Protein AF-A0AA35YBZ9-F1 (afdb_monomer_lite)

Radius of gyration: 29.25 Å; chains: 1; bounding box: 57×43×112 Å

Foldseek 3Di:
DDDDDDDDDPDPDPPDDPVVVVVVVVVVVVVVVVVLVVLVVLLVVLVVLLVVLLVCLQAPPQGWDQAWDWDFAPDADPVRHTDIDTFHGLAHPCCGHPNVPVSLVSLVVSLVSNLVSLVSNLVSCVPPPCNVVVLVVSLVSLVVSLVSNLSHHTPVPVVSNVVSVVSSVVSSVVSVVVVVVSVVVVVVVVD

pLDDT: mean 81.65, std 12.8, range [42.06, 97.75]

Organism: Lactuca saligna (NCBI:txid75948)

Structure (mmCIF, N/CA/C/O backbone):
data_AF-A0AA35YBZ9-F1
#
_entry.id   AF-A0AA35YBZ9-F1
#
loop_
_atom_site.group_PDB
_atom_site.id
_atom_site.type_symbol
_atom_site.label_atom_id
_atom_site.label_alt_id
_atom_site.label_comp_id
_atom_site.label_asym_id
_atom_site.label_entity_id
_atom_site.label_seq_id
_atom_site.pdbx_PDB_ins_code
_atom_site.Cartn_x
_atom_site.Cartn_y
_atom_site.Cartn_z
_atom_site.occupancy
_atom_site.B_iso_or_equiv
_atom_site.auth_seq_id
_atom_site.auth_comp_id
_atom_site.auth_asym_id
_atom_site.auth_atom_id
_atom_site.pdbx_PDB_model_num
ATOM 1 N N . MET A 1 1 ? -16.387 -30.223 83.191 1.00 42.06 1 MET A N 1
ATOM 2 C CA . MET A 1 1 ? -16.689 -29.990 81.764 1.00 42.06 1 MET A CA 1
ATOM 3 C C . MET A 1 1 ? -16.565 -28.492 81.518 1.00 42.06 1 MET A C 1
ATOM 5 O O . MET A 1 1 ? -17.498 -27.753 81.788 1.00 42.06 1 MET A O 1
ATOM 9 N N . SER A 1 2 ? -15.366 -28.030 81.168 1.00 42.56 2 SER A N 1
ATOM 10 C CA . SER A 1 2 ? -15.056 -26.622 80.902 1.00 42.56 2 SER A CA 1
ATOM 11 C C . SER A 1 2 ? -15.445 -26.286 79.462 1.00 42.56 2 SER A C 1
ATOM 13 O O . SER A 1 2 ? -14.827 -26.784 78.524 1.00 42.56 2 SER A O 1
ATOM 15 N N . GLN A 1 3 ? -16.496 -25.487 79.275 1.00 46.34 3 GLN A N 1
ATOM 16 C CA . GLN A 1 3 ? -16.868 -24.973 77.957 1.00 46.34 3 GLN A CA 1
ATOM 17 C C . GLN A 1 3 ? -16.011 -23.745 77.627 1.00 46.34 3 GLN A C 1
ATOM 19 O O . GLN A 1 3 ? -16.078 -22.728 78.312 1.00 46.34 3 GLN A O 1
ATOM 24 N N . ASN A 1 4 ? -15.191 -23.868 76.581 1.00 44.50 4 ASN A N 1
ATOM 25 C CA . ASN A 1 4 ? -14.461 -22.766 75.959 1.00 44.50 4 ASN A CA 1
ATOM 26 C C . ASN A 1 4 ? -15.450 -21.825 75.254 1.00 44.50 4 ASN A C 1
ATOM 28 O O . ASN A 1 4 ? -16.175 -22.253 74.358 1.00 44.50 4 ASN A O 1
ATOM 32 N N . LEU A 1 5 ? -15.453 -20.549 75.639 1.00 53.84 5 LEU A N 1
ATOM 33 C CA . LEU A 1 5 ? -16.195 -19.485 74.967 1.00 53.84 5 LEU A CA 1
ATOM 34 C C . LEU A 1 5 ? -15.280 -18.838 73.911 1.00 53.84 5 LEU A C 1
ATOM 36 O O . LEU A 1 5 ? -14.406 -18.044 74.250 1.00 53.84 5 LEU A O 1
ATOM 40 N N . SER A 1 6 ? -15.446 -19.194 72.638 1.00 57.62 6 SER A N 1
ATOM 41 C CA . SER A 1 6 ? -14.765 -18.538 71.513 1.00 57.62 6 SER A CA 1
ATOM 42 C C . SER A 1 6 ? -15.576 -17.325 71.041 1.00 57.62 6 SER A C 1
ATOM 44 O O . SER A 1 6 ? -16.702 -17.486 70.570 1.00 57.62 6 SER A O 1
ATOM 46 N N . LEU A 1 7 ? -15.013 -16.121 71.172 1.00 57.62 7 LEU A N 1
ATOM 47 C CA . LEU A 1 7 ? -15.580 -14.876 70.635 1.00 57.62 7 LEU A CA 1
ATOM 48 C C . LEU A 1 7 ? -15.517 -14.847 69.091 1.00 57.62 7 LEU A C 1
ATOM 50 O O . LEU A 1 7 ? -14.585 -15.419 68.523 1.00 57.62 7 LEU A O 1
ATOM 54 N N . PRO A 1 8 ? -16.458 -14.170 68.402 1.00 55.94 8 PRO A N 1
ATOM 55 C CA . PRO A 1 8 ? -16.443 -14.054 66.948 1.00 55.94 8 PRO A CA 1
ATOM 56 C C . PRO A 1 8 ? -15.358 -13.069 66.499 1.00 55.94 8 PRO A C 1
ATOM 58 O O . PRO A 1 8 ? -15.304 -11.934 66.969 1.00 55.94 8 PRO A O 1
ATOM 61 N N . GLU A 1 9 ? -14.516 -13.493 65.562 1.00 56.19 9 GLU A N 1
ATOM 62 C CA . GLU A 1 9 ? -13.501 -12.654 64.928 1.00 56.19 9 GLU A CA 1
ATOM 63 C C . GLU A 1 9 ? -14.184 -11.659 63.972 1.00 56.19 9 GLU A C 1
ATOM 65 O O . GLU A 1 9 ? -14.701 -12.024 62.912 1.00 56.19 9 GLU A O 1
ATOM 70 N N . THR A 1 10 ? -14.249 -10.384 64.362 1.00 53.66 10 THR A N 1
ATOM 71 C CA . THR A 1 10 ? -14.761 -9.307 63.512 1.00 53.66 10 THR A CA 1
ATOM 72 C C . THR A 1 10 ? -13.744 -8.999 62.418 1.00 53.66 10 THR A C 1
ATOM 74 O O . THR A 1 10 ? -12.700 -8.390 62.649 1.00 53.66 10 THR A O 1
ATOM 77 N N . LYS A 1 11 ? -14.056 -9.422 61.190 1.00 48.16 11 LYS A N 1
ATOM 78 C CA . LYS A 1 11 ? -13.288 -9.089 59.989 1.00 48.16 11 LYS A CA 1
ATOM 79 C C . LYS A 1 11 ? -13.324 -7.568 59.793 1.00 48.16 11 LYS A C 1
ATOM 81 O O . LYS A 1 11 ? -14.346 -7.011 59.403 1.00 48.16 11 LYS A O 1
ATOM 86 N N . HIS A 1 12 ? -12.222 -6.898 60.118 1.00 49.09 12 HIS A N 1
ATOM 87 C CA . HIS A 1 12 ? -12.070 -5.453 59.972 1.00 49.09 12 HIS A CA 1
ATOM 88 C C . HIS A 1 12 ? -12.002 -5.111 58.473 1.00 49.09 12 HIS A C 1
ATOM 90 O O . HIS A 1 12 ? -10.937 -5.148 57.856 1.00 49.09 12 HIS A O 1
ATOM 96 N N . GLU A 1 13 ? -13.148 -4.827 57.857 1.00 58.94 13 GLU A N 1
ATOM 97 C CA . GLU A 1 13 ? -13.194 -4.241 56.520 1.00 58.94 13 GLU A CA 1
ATOM 98 C C . GLU A 1 13 ? -12.677 -2.801 56.621 1.00 58.94 13 GLU A C 1
ATOM 100 O O . GLU A 1 13 ? -13.233 -1.956 57.322 1.00 58.94 13 GLU A O 1
ATOM 105 N N . ASN A 1 14 ? -11.525 -2.554 56.000 1.00 61.50 14 ASN A N 1
ATOM 106 C CA . ASN A 1 14 ? -10.864 -1.257 56.007 1.00 61.50 14 ASN A CA 1
ATOM 107 C C . ASN A 1 14 ? -11.757 -0.234 55.274 1.00 61.50 14 ASN A C 1
ATOM 109 O O . ASN A 1 14 ? -12.051 -0.454 54.096 1.00 61.50 14 ASN A O 1
ATOM 113 N N . PRO A 1 15 ? -12.204 0.862 55.915 1.00 57.75 15 PRO A N 1
ATOM 114 C CA . PRO A 1 15 ? -13.074 1.832 55.265 1.00 57.75 15 PRO A CA 1
ATOM 115 C C . PRO A 1 15 ? -12.334 2.493 54.097 1.00 57.75 15 PRO A C 1
ATOM 117 O O . PRO A 1 15 ? -11.323 3.176 54.278 1.00 57.75 15 PRO A O 1
ATOM 120 N N . HIS A 1 16 ? -12.838 2.280 52.879 1.00 60.41 16 HIS A N 1
ATOM 121 C CA . HIS A 1 16 ? -12.348 2.952 51.680 1.00 60.41 16 HIS A CA 1
ATOM 122 C C . HIS A 1 16 ? -12.432 4.475 51.880 1.00 60.41 16 HIS A C 1
ATOM 124 O O . HIS A 1 16 ? -13.503 5.045 52.078 1.00 60.41 16 HIS A O 1
ATOM 130 N N . SER A 1 17 ? -11.268 5.129 51.890 1.00 69.62 17 SER A N 1
ATOM 131 C CA . SER A 1 17 ? -11.140 6.570 52.110 1.00 69.62 17 SER A CA 1
ATOM 132 C C . SER A 1 17 ? -11.706 7.351 50.912 1.00 69.62 17 SER A C 1
ATOM 134 O O . SER A 1 17 ? -11.192 7.183 49.802 1.00 69.62 17 SER A O 1
ATOM 136 N N . PRO A 1 18 ? -12.672 8.273 51.110 1.00 71.12 18 PRO A N 1
ATOM 137 C CA . PRO A 1 18 ? -13.263 9.067 50.026 1.00 71.12 18 PRO A CA 1
ATOM 138 C C . PRO A 1 18 ? -12.249 9.976 49.309 1.00 71.12 18 PRO A C 1
ATOM 140 O O . PRO A 1 18 ? -12.492 10.419 48.188 1.00 71.12 18 PRO A O 1
ATOM 143 N N . HIS A 1 19 ? -11.085 10.233 49.920 1.00 65.50 19 HIS A N 1
ATOM 144 C CA . HIS A 1 19 ? -10.018 11.000 49.284 1.00 65.50 19 HIS A CA 1
ATOM 145 C C . HIS A 1 19 ? -9.206 10.176 48.258 1.00 65.50 19 HIS A C 1
ATOM 147 O O . HIS A 1 19 ? -8.574 10.738 47.368 1.00 65.50 19 HIS A O 1
ATOM 153 N N . LYS A 1 20 ? -9.184 8.843 48.364 1.00 77.88 20 LYS A N 1
ATOM 154 C CA . LYS A 1 20 ? -8.503 7.990 47.373 1.00 77.88 20 LYS A CA 1
ATOM 155 C C . LYS A 1 20 ? -9.361 7.808 46.120 1.00 77.88 20 LYS A C 1
ATOM 157 O O . LYS A 1 20 ? -8.856 7.985 45.018 1.00 77.88 20 LYS A O 1
ATOM 162 N N . ASP A 1 21 ? -10.670 7.642 46.300 1.00 87.25 21 ASP A N 1
ATOM 163 C CA . ASP A 1 21 ? -11.634 7.484 45.203 1.00 87.25 21 ASP A CA 1
ATOM 164 C C . ASP A 1 21 ? -11.634 8.648 44.195 1.00 87.25 21 ASP A C 1
ATOM 166 O O . ASP A 1 21 ? -11.782 8.425 42.991 1.00 87.25 21 ASP A O 1
ATOM 170 N N . TRP A 1 22 ? -11.477 9.903 44.643 1.00 84.12 22 TRP A N 1
ATOM 171 C CA . TRP A 1 22 ? -11.437 11.037 43.705 1.00 84.12 22 TRP A CA 1
ATOM 172 C C . TRP A 1 22 ? -10.125 11.098 42.923 1.00 84.12 22 T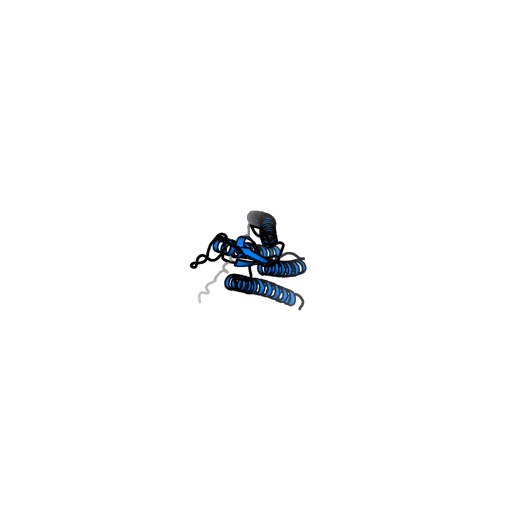RP A C 1
ATOM 174 O O . TRP A 1 22 ? -10.141 11.468 41.750 1.00 84.12 22 TRP A O 1
ATOM 184 N N . LEU A 1 23 ? -9.006 10.729 43.555 1.00 87.62 23 LEU A N 1
ATOM 185 C CA . LEU A 1 23 ? -7.702 10.676 42.902 1.00 87.62 23 LEU A CA 1
ATOM 186 C C . LEU A 1 23 ? -7.689 9.580 41.844 1.00 87.62 23 LEU A C 1
ATOM 188 O O . LEU A 1 23 ? -7.253 9.839 40.726 1.00 87.62 23 LEU A O 1
ATOM 192 N N . ASP A 1 24 ? -8.234 8.407 42.158 1.00 88.94 24 ASP A N 1
ATOM 193 C CA . ASP A 1 24 ? -8.330 7.294 41.214 1.00 88.94 24 ASP A CA 1
ATOM 194 C C . ASP A 1 24 ? -9.204 7.672 40.008 1.00 88.94 24 ASP A C 1
ATOM 196 O O . ASP A 1 24 ? -8.791 7.483 38.864 1.00 88.94 24 ASP A O 1
ATOM 200 N N . LYS A 1 25 ? -10.351 8.331 40.234 1.00 86.38 25 LYS A N 1
ATOM 201 C CA . LYS A 1 25 ? -11.198 8.867 39.151 1.00 86.38 25 LYS A CA 1
ATOM 202 C C . LYS A 1 25 ? -10.509 9.956 38.334 1.00 86.38 25 LYS A C 1
ATOM 204 O O . LYS A 1 25 ? -10.663 9.993 37.115 1.00 86.38 25 LYS A O 1
ATOM 209 N N . PHE A 1 26 ? -9.770 10.857 38.977 1.00 85.31 26 PHE A N 1
ATOM 210 C CA . PHE A 1 26 ? -9.039 11.919 38.288 1.00 85.31 26 PHE A CA 1
ATOM 211 C C . PHE A 1 26 ? -7.897 11.352 37.438 1.00 85.31 26 PHE A C 1
ATOM 213 O O . PHE A 1 26 ? -7.724 11.759 36.287 1.00 85.31 26 PHE A O 1
ATOM 220 N N . ILE A 1 27 ? -7.146 10.390 37.976 1.00 85.81 27 ILE A N 1
ATOM 221 C CA . ILE A 1 27 ? -6.086 9.675 37.265 1.00 85.81 27 ILE A CA 1
ATOM 222 C C . ILE A 1 27 ? -6.689 8.892 36.097 1.00 85.81 27 ILE A C 1
ATOM 224 O O . ILE A 1 27 ? -6.188 9.021 34.984 1.00 85.81 27 ILE A O 1
ATOM 228 N N . GLU A 1 28 ? -7.795 8.167 36.292 1.00 86.50 28 GLU A N 1
ATOM 229 C CA . GLU A 1 28 ? -8.491 7.466 35.208 1.00 86.50 28 GLU A CA 1
ATOM 230 C C . GLU A 1 28 ? -8.978 8.439 34.128 1.00 86.50 28 GLU A C 1
ATOM 232 O O . GLU A 1 28 ? -8.749 8.200 32.943 1.00 86.50 28 GLU A O 1
ATOM 237 N N . TYR A 1 29 ? -9.598 9.559 34.508 1.00 81.12 29 TYR A N 1
ATOM 238 C CA . TYR A 1 29 ? -10.051 10.580 33.564 1.00 81.12 29 TYR A CA 1
ATOM 239 C C . TYR A 1 29 ? -8.884 11.173 32.771 1.00 81.12 29 TYR A C 1
ATOM 241 O O . TYR A 1 29 ? -8.970 11.290 31.550 1.00 81.12 29 TYR A O 1
ATOM 249 N N . LYS A 1 30 ? -7.769 11.495 33.435 1.00 83.88 30 LYS A N 1
ATOM 250 C CA . LYS A 1 30 ? -6.571 12.039 32.785 1.00 83.88 30 LYS A CA 1
ATOM 251 C C . LYS A 1 30 ? -5.896 11.010 31.876 1.00 83.88 30 LYS A C 1
ATOM 253 O O . LYS A 1 30 ? -5.489 11.361 30.772 1.00 83.88 30 LYS A O 1
ATOM 258 N N . LEU A 1 31 ? -5.817 9.746 32.296 1.00 80.62 31 LEU A N 1
ATOM 259 C CA . LEU A 1 31 ? -5.302 8.635 31.488 1.00 80.62 31 LEU A CA 1
ATOM 260 C C . LEU A 1 31 ? -6.191 8.377 30.268 1.00 80.62 31 LEU A C 1
ATOM 262 O O . LEU A 1 31 ? -5.687 8.216 29.159 1.00 80.62 31 LEU A O 1
ATOM 266 N N . ARG A 1 32 ? -7.514 8.381 30.452 1.00 82.06 32 ARG A N 1
ATOM 267 C CA . ARG A 1 32 ? -8.496 8.195 29.380 1.00 82.06 32 ARG A CA 1
ATOM 268 C C . ARG A 1 32 ? -8.485 9.370 28.407 1.00 82.06 32 ARG A C 1
ATOM 270 O O . ARG A 1 32 ? -8.454 9.142 27.203 1.00 82.06 32 ARG A O 1
ATOM 277 N N . GLY A 1 33 ? -8.452 10.602 28.913 1.00 78.75 33 GLY A N 1
ATOM 278 C CA . GLY A 1 33 ? -8.338 11.823 28.115 1.00 78.75 33 GLY A CA 1
ATOM 279 C C . GLY A 1 33 ? -7.052 11.839 27.291 1.00 78.75 33 GLY A C 1
ATOM 280 O O . GLY A 1 33 ? -7.109 11.967 26.072 1.00 78.75 33 GLY A O 1
ATOM 281 N N . SER A 1 34 ? -5.910 11.564 27.926 1.00 78.81 34 SER A N 1
ATOM 282 C CA . SER A 1 34 ? -4.620 11.435 27.239 1.00 78.81 34 SER A CA 1
ATOM 283 C C . SER A 1 34 ? -4.629 10.310 26.198 1.00 78.81 34 SER A C 1
ATOM 285 O O . SER A 1 34 ? -4.144 10.493 25.085 1.00 78.81 34 SER A O 1
ATOM 287 N N . SER A 1 35 ? -5.242 9.162 26.505 1.00 82.81 35 SER A N 1
ATOM 288 C CA . SER A 1 35 ? -5.384 8.055 25.554 1.00 82.81 35 SER A CA 1
ATOM 289 C C . SER A 1 35 ? -6.213 8.450 24.327 1.00 82.81 35 SER A C 1
ATOM 291 O O . SER A 1 35 ? -5.849 8.093 23.209 1.00 82.81 35 SER A O 1
ATOM 293 N N . ILE A 1 36 ? -7.289 9.223 24.501 1.00 85.00 36 ILE A N 1
ATOM 294 C CA . ILE A 1 36 ? -8.125 9.715 23.396 1.00 85.00 36 ILE A CA 1
ATOM 295 C C . ILE A 1 36 ? -7.357 10.724 22.533 1.00 85.00 36 ILE A C 1
ATOM 297 O O . ILE A 1 36 ? -7.372 10.609 21.308 1.00 85.00 36 ILE A O 1
ATOM 301 N N . GLU A 1 37 ? -6.645 11.672 23.143 1.00 88.50 37 GLU A N 1
ATOM 302 C CA . GLU A 1 37 ? -5.809 12.641 22.419 1.00 88.50 37 GLU A CA 1
ATOM 303 C C . GLU A 1 37 ? -4.707 11.947 21.604 1.00 88.50 37 GLU A C 1
ATOM 305 O O . GLU A 1 37 ? -4.508 12.259 20.424 1.00 88.50 37 GLU A O 1
ATOM 310 N N . ILE A 1 38 ? -4.045 10.944 22.193 1.00 89.38 38 ILE A N 1
ATOM 311 C CA . ILE A 1 38 ? -3.044 10.114 21.511 1.00 89.38 38 ILE A CA 1
ATOM 312 C C . ILE A 1 38 ? -3.686 9.342 20.354 1.00 89.38 38 ILE A C 1
ATOM 314 O O . ILE A 1 38 ? -3.142 9.346 19.251 1.00 89.38 38 ILE A O 1
ATOM 318 N N . ARG A 1 39 ? -4.851 8.712 20.560 1.00 88.94 39 ARG A N 1
ATOM 319 C CA . ARG A 1 39 ? -5.575 7.980 19.504 1.00 88.94 39 ARG A CA 1
ATOM 320 C C . ARG A 1 39 ? -5.953 8.888 18.338 1.00 88.94 39 ARG A C 1
ATOM 322 O O . ARG A 1 39 ? -5.747 8.495 17.195 1.00 88.94 39 ARG A O 1
ATOM 329 N N . ASN A 1 40 ? -6.466 10.084 18.614 1.00 90.56 40 ASN A N 1
ATOM 330 C CA . ASN A 1 40 ? -6.853 11.049 17.584 1.00 90.56 40 ASN A CA 1
ATOM 331 C C . ASN A 1 40 ? -5.633 11.549 16.800 1.00 90.56 40 ASN A C 1
ATOM 333 O O . ASN A 1 40 ? -5.663 11.588 15.571 1.00 90.56 40 ASN A O 1
ATOM 337 N N . THR A 1 41 ? -4.539 11.864 17.496 1.00 94.06 41 THR A N 1
ATOM 338 C CA . THR A 1 41 ? -3.281 12.285 16.863 1.00 94.06 41 THR A CA 1
ATOM 339 C C . THR A 1 41 ? -2.706 11.170 15.993 1.00 94.06 41 THR A C 1
ATOM 341 O O . THR A 1 41 ? -2.372 11.395 14.830 1.00 94.06 41 THR A O 1
ATOM 344 N N . LEU A 1 42 ? -2.649 9.944 16.521 1.00 93.81 42 LEU A N 1
ATOM 345 C CA . LEU A 1 42 ? -2.207 8.774 15.767 1.00 93.81 42 LEU A CA 1
ATOM 346 C C . LEU A 1 42 ? -3.095 8.528 14.552 1.00 93.81 42 LEU A C 1
ATOM 348 O O . LEU A 1 42 ? -2.549 8.260 13.489 1.00 93.81 42 LEU A O 1
ATOM 352 N N . LEU A 1 43 ? -4.421 8.660 14.680 1.00 93.94 43 LEU A N 1
ATOM 353 C CA . LEU A 1 43 ? -5.364 8.486 13.574 1.00 93.94 43 LEU A CA 1
ATOM 354 C C . LEU A 1 43 ? -5.031 9.435 12.417 1.00 93.94 43 LEU A C 1
ATOM 356 O O . LEU A 1 43 ? -4.956 9.001 11.270 1.00 93.94 43 LEU A O 1
ATOM 360 N N . VAL A 1 44 ? -4.768 10.709 12.720 1.00 96.12 44 VAL A N 1
ATOM 361 C CA . VAL A 1 44 ? -4.352 11.694 11.714 1.00 96.12 44 VAL A CA 1
ATOM 362 C C . VAL A 1 44 ? -3.041 11.273 11.051 1.00 96.12 44 VAL A C 1
ATOM 364 O O . VAL A 1 44 ? -2.966 11.226 9.825 1.00 96.12 44 VAL A O 1
ATOM 367 N N . VAL A 1 45 ? -2.032 10.893 11.838 1.00 97.19 45 VAL A N 1
ATOM 368 C CA . VAL A 1 45 ? -0.733 10.447 11.309 1.00 97.19 45 VAL A CA 1
ATOM 369 C C . VAL A 1 45 ? -0.888 9.231 10.390 1.00 97.19 45 VAL A C 1
ATOM 371 O O . VAL A 1 45 ? -0.334 9.219 9.292 1.00 97.19 45 VAL A O 1
ATOM 374 N N . VAL A 1 46 ? -1.670 8.221 10.777 1.00 96.50 46 VAL A N 1
ATOM 375 C CA . VAL A 1 46 ? -1.839 7.015 9.950 1.00 96.50 46 VAL A CA 1
ATOM 376 C C . VAL A 1 46 ? -2.672 7.276 8.696 1.00 96.50 46 VAL A C 1
ATOM 378 O O . VAL A 1 46 ? -2.405 6.667 7.660 1.00 96.50 46 VAL A O 1
ATOM 381 N N . ILE A 1 47 ? -3.626 8.212 8.729 1.00 95.88 47 ILE A N 1
ATOM 382 C CA . ILE A 1 47 ? -4.347 8.663 7.528 1.00 95.88 47 ILE A CA 1
ATOM 383 C C . ILE A 1 47 ? -3.383 9.364 6.566 1.00 95.88 47 ILE A C 1
ATOM 385 O O . ILE A 1 47 ? -3.423 9.093 5.365 1.00 95.88 47 ILE A O 1
ATOM 389 N N . LEU A 1 48 ? -2.478 10.206 7.073 1.00 97.75 48 LEU A N 1
ATOM 390 C CA . LEU A 1 48 ? -1.457 10.860 6.252 1.00 97.75 48 LEU A CA 1
ATOM 391 C C . LEU A 1 48 ? -0.510 9.841 5.607 1.00 97.75 48 LEU A C 1
ATOM 393 O O . LEU A 1 48 ? -0.262 9.929 4.409 1.00 97.75 48 LEU A O 1
ATOM 397 N N . ILE A 1 49 ? -0.050 8.833 6.356 1.00 97.75 49 ILE A N 1
ATOM 398 C CA . ILE A 1 49 ? 0.785 7.747 5.810 1.00 97.75 49 ILE A CA 1
ATOM 399 C C . ILE A 1 49 ? 0.023 6.961 4.735 1.00 97.75 49 ILE A C 1
ATOM 401 O O . ILE A 1 49 ? 0.561 6.717 3.654 1.00 97.75 49 ILE A O 1
ATOM 405 N N . THR A 1 50 ? -1.241 6.611 4.995 1.00 97.19 50 THR A N 1
ATOM 406 C CA . THR A 1 50 ? -2.108 5.912 4.025 1.00 97.19 50 THR A CA 1
ATOM 407 C C . THR A 1 50 ? -2.271 6.733 2.747 1.00 97.19 50 THR A C 1
ATOM 409 O O . THR A 1 50 ? -2.181 6.207 1.644 1.00 97.19 50 THR A O 1
ATOM 412 N N . THR A 1 51 ? -2.469 8.043 2.888 1.00 96.75 51 THR A N 1
ATOM 413 C CA . THR A 1 51 ? -2.650 8.957 1.755 1.00 96.75 51 THR A CA 1
ATOM 414 C C . THR A 1 51 ? -1.363 9.094 0.949 1.00 96.75 51 THR A C 1
ATOM 416 O O . THR A 1 51 ? -1.390 8.949 -0.270 1.00 96.75 51 THR A O 1
ATOM 419 N N . ALA A 1 52 ? -0.229 9.312 1.619 1.00 96.69 52 ALA A N 1
ATOM 420 C CA . ALA A 1 52 ? 1.071 9.450 0.973 1.00 96.69 52 ALA A CA 1
ATOM 421 C C . ALA A 1 52 ? 1.451 8.185 0.187 1.00 96.69 52 ALA A C 1
ATOM 423 O O . ALA A 1 52 ? 1.842 8.276 -0.972 1.00 96.69 52 ALA A O 1
ATOM 424 N N . THR A 1 53 ? 1.269 7.005 0.786 1.00 95.75 53 THR A N 1
ATOM 425 C CA . THR A 1 53 ? 1.572 5.714 0.140 1.00 95.75 53 THR A CA 1
ATOM 426 C C . THR A 1 53 ? 0.609 5.367 -1.000 1.00 95.75 53 THR A C 1
ATOM 428 O O . THR A 1 53 ? 1.010 4.745 -1.984 1.00 95.75 53 THR A O 1
ATOM 431 N N . TYR A 1 54 ? -0.652 5.804 -0.924 1.00 94.88 54 TYR A N 1
ATOM 432 C CA . TYR A 1 54 ? -1.596 5.665 -2.034 1.00 94.88 54 TYR A CA 1
ATOM 433 C C . TYR A 1 54 ? -1.233 6.578 -3.212 1.00 94.88 54 TYR A C 1
ATOM 435 O O . TYR A 1 54 ? -1.250 6.147 -4.365 1.00 94.88 54 TYR A O 1
ATOM 443 N N . GLN A 1 55 ? -0.845 7.827 -2.935 1.00 95.12 55 GLN A N 1
ATOM 444 C CA . GLN A 1 55 ? -0.430 8.777 -3.970 1.00 95.12 55 GLN A CA 1
ATOM 445 C C . GLN A 1 55 ? 0.805 8.299 -4.737 1.00 95.12 55 GLN A C 1
ATOM 447 O O . GLN A 1 55 ? 0.840 8.385 -5.963 1.00 95.12 55 GLN A O 1
ATOM 452 N N . THR A 1 56 ? 1.793 7.743 -4.041 1.00 92.88 56 THR A N 1
ATOM 453 C CA . THR A 1 56 ? 2.993 7.183 -4.674 1.00 92.88 56 THR A CA 1
ATOM 454 C C . THR A 1 56 ? 2.703 5.905 -5.464 1.00 92.88 56 THR A C 1
ATOM 456 O O . THR A 1 56 ? 3.424 5.614 -6.412 1.00 92.88 56 THR A O 1
ATOM 459 N N . SER A 1 57 ? 1.651 5.146 -5.132 1.00 90.75 57 SER A N 1
ATOM 460 C CA . SER A 1 57 ? 1.223 4.005 -5.955 1.00 90.75 57 SER A CA 1
ATOM 461 C C . SER A 1 57 ? 0.574 4.439 -7.273 1.00 90.75 57 SER A C 1
ATOM 463 O O . SER A 1 57 ? 0.655 3.688 -8.243 1.00 90.75 57 SER A O 1
ATOM 465 N N . LEU A 1 58 ? -0.089 5.600 -7.313 1.00 91.62 58 LEU A N 1
ATOM 466 C CA . LEU A 1 58 ? -0.673 6.161 -8.539 1.00 91.62 58 LEU A CA 1
ATOM 467 C C . LEU A 1 58 ? 0.385 6.817 -9.426 1.00 91.62 58 LEU A C 1
ATOM 469 O O . LEU A 1 58 ? 0.329 6.713 -10.647 1.00 91.62 58 LEU A O 1
ATOM 473 N N . SER A 1 59 ? 1.349 7.472 -8.789 1.00 92.56 59 SER A N 1
ATOM 474 C CA . SER A 1 59 ? 2.434 8.191 -9.444 1.00 92.56 59 SER A CA 1
ATOM 475 C C . SER A 1 59 ? 3.761 7.712 -8.860 1.00 92.56 59 SER A C 1
ATOM 477 O O . SER A 1 59 ? 4.318 8.381 -7.982 1.00 92.56 59 SER A O 1
ATOM 479 N N . PRO A 1 60 ? 4.267 6.540 -9.292 1.00 90.75 60 PRO A N 1
ATOM 480 C CA . PRO A 1 60 ? 5.519 6.019 -8.774 1.00 90.75 60 PRO A CA 1
ATOM 481 C C . PRO A 1 60 ? 6.681 6.959 -9.112 1.00 90.75 60 PRO A C 1
ATOM 483 O O . PRO A 1 60 ? 6.627 7.699 -10.102 1.00 90.75 60 PRO A O 1
ATOM 486 N N . PRO A 1 61 ? 7.764 6.929 -8.317 1.00 87.00 61 PRO A N 1
ATOM 487 C CA . PRO A 1 61 ? 8.976 7.669 -8.623 1.00 87.00 61 PRO A CA 1
ATOM 488 C C . PRO A 1 61 ? 9.455 7.345 -10.040 1.00 87.00 61 PRO A C 1
ATOM 490 O O . PRO A 1 61 ? 9.458 6.188 -10.455 1.00 87.00 61 PRO A O 1
ATOM 493 N N . GLY A 1 62 ? 9.834 8.374 -10.795 1.00 87.25 62 GLY A N 1
ATOM 494 C CA . GLY A 1 62 ? 10.200 8.244 -12.208 1.00 87.25 62 GLY A CA 1
ATOM 495 C C . GLY A 1 62 ? 9.020 8.252 -13.186 1.00 87.25 62 GLY A C 1
ATOM 496 O O . GLY A 1 62 ? 9.258 8.366 -14.382 1.00 87.25 62 GLY A O 1
ATOM 497 N N . GLY A 1 63 ? 7.775 8.203 -12.704 1.00 90.50 63 GLY A N 1
ATOM 498 C CA . GLY A 1 63 ? 6.575 8.304 -13.531 1.00 90.50 63 GLY A CA 1
ATOM 499 C C . GLY A 1 63 ? 6.181 7.004 -14.232 1.00 90.50 63 GLY A C 1
ATOM 500 O O . GLY A 1 63 ? 6.785 5.944 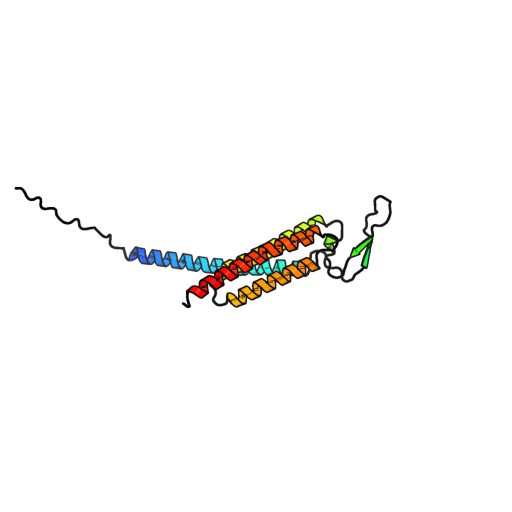-14.037 1.00 90.50 63 GLY A O 1
ATOM 501 N N . LEU A 1 64 ? 5.127 7.108 -15.039 1.00 92.25 64 LEU A N 1
ATOM 502 C CA . LEU A 1 64 ? 4.559 6.019 -15.828 1.00 92.25 64 LEU A CA 1
ATOM 503 C C . LEU A 1 64 ? 4.796 6.264 -17.315 1.00 92.25 64 LEU A C 1
ATOM 505 O O . LEU A 1 64 ? 4.794 7.414 -17.758 1.00 92.25 64 LEU A O 1
ATOM 509 N N . TRP A 1 65 ? 4.951 5.188 -18.080 1.00 91.62 65 TRP A N 1
ATOM 510 C CA . TRP A 1 65 ? 4.940 5.257 -19.536 1.00 91.62 65 TRP A CA 1
ATOM 511 C C . TRP A 1 65 ? 3.584 5.769 -20.030 1.00 91.62 65 TRP A C 1
ATOM 513 O O . TRP A 1 65 ? 2.533 5.283 -19.602 1.00 91.62 65 TRP A O 1
ATOM 523 N N . GLY A 1 66 ? 3.616 6.773 -20.907 1.00 91.31 66 GLY A N 1
ATOM 524 C CA . GLY A 1 66 ? 2.417 7.361 -21.514 1.00 91.31 66 GLY A CA 1
ATOM 525 C C . GLY A 1 66 ? 1.921 6.599 -22.745 1.00 91.31 66 GLY A C 1
ATOM 526 O O . GLY A 1 66 ? 0.793 6.812 -23.184 1.00 91.31 66 GLY A O 1
ATOM 527 N N . ASP A 1 67 ? 2.749 5.714 -23.288 1.00 92.06 67 ASP A N 1
ATOM 528 C CA . ASP A 1 67 ? 2.520 4.944 -24.500 1.00 92.06 67 ASP A CA 1
ATOM 529 C C . ASP A 1 67 ? 2.964 3.483 -24.332 1.00 92.06 67 ASP A C 1
ATOM 531 O O . ASP A 1 67 ? 3.554 3.092 -23.325 1.00 92.06 67 ASP A O 1
ATOM 535 N N . THR A 1 68 ? 2.607 2.660 -25.315 1.00 90.94 68 THR A N 1
ATOM 536 C CA . THR A 1 68 ? 3.032 1.262 -25.413 1.00 90.94 68 THR A CA 1
ATOM 537 C C . THR A 1 68 ? 4.014 1.158 -26.567 1.00 90.94 68 THR A C 1
ATOM 539 O O . THR A 1 68 ? 3.667 1.516 -27.696 1.00 90.94 68 THR A O 1
ATOM 542 N N . GLY A 1 69 ? 5.212 0.641 -26.312 1.00 88.62 69 GLY A N 1
ATOM 543 C CA . GLY A 1 69 ? 6.249 0.597 -27.329 1.00 88.62 69 GLY A CA 1
ATOM 544 C C . GLY A 1 69 ? 7.547 -0.050 -26.875 1.00 88.62 69 GLY A C 1
ATOM 545 O O . GLY A 1 69 ? 7.619 -0.773 -25.883 1.00 88.62 69 GLY A O 1
ATOM 546 N N . ASN A 1 70 ? 8.595 0.224 -27.646 1.00 86.44 70 ASN A N 1
ATOM 547 C CA . ASN A 1 70 ? 9.923 -0.335 -27.454 1.00 86.44 70 ASN A CA 1
ATOM 548 C C . ASN A 1 70 ? 10.900 0.777 -27.072 1.00 86.44 70 ASN A C 1
ATOM 550 O O . ASN A 1 70 ? 11.010 1.780 -27.773 1.00 86.44 70 ASN A O 1
ATOM 554 N N . SER A 1 71 ? 11.655 0.575 -25.996 1.00 78.19 71 SER A N 1
ATOM 555 C CA . SER A 1 71 ? 12.751 1.455 -25.598 1.00 78.19 71 SER A CA 1
ATOM 556 C C . SER A 1 71 ? 14.086 0.767 -25.827 1.00 78.19 71 SER A C 1
ATOM 558 O O . SER A 1 71 ? 14.326 -0.336 -25.332 1.00 78.19 71 SER A O 1
ATOM 560 N N . THR A 1 72 ? 14.985 1.441 -26.535 1.00 79.06 72 THR A N 1
ATOM 561 C CA . THR A 1 72 ? 16.384 1.029 -26.646 1.00 79.06 72 THR A CA 1
ATOM 562 C C . THR A 1 72 ? 17.086 1.351 -25.333 1.00 79.06 72 THR A C 1
ATOM 564 O O . THR A 1 72 ? 17.120 2.508 -24.906 1.00 79.06 72 THR A O 1
ATOM 567 N N . LEU A 1 73 ? 17.633 0.344 -24.655 1.00 74.69 73 LEU A N 1
ATOM 568 C CA . LEU A 1 73 ? 18.417 0.588 -23.453 1.00 74.69 73 LEU A CA 1
ATOM 569 C C . LEU A 1 73 ? 19.779 1.198 -23.828 1.00 74.69 73 LEU A C 1
ATOM 571 O O . LEU A 1 73 ? 20.344 0.844 -24.860 1.00 74.69 73 LEU A O 1
ATOM 575 N N . PRO A 1 74 ? 20.368 2.049 -22.966 1.00 69.25 74 PRO A N 1
ATOM 576 C CA . PRO A 1 74 ? 21.719 2.583 -23.177 1.00 69.25 74 PRO A CA 1
ATOM 577 C C . PRO A 1 74 ? 22.834 1.521 -23.146 1.00 69.25 74 PRO A C 1
ATOM 579 O O . PRO A 1 74 ? 24.000 1.855 -23.320 1.00 69.25 74 PRO A O 1
ATOM 582 N N . GLN A 1 75 ? 22.495 0.267 -22.838 1.00 72.75 75 GLN A N 1
ATOM 583 C CA . GLN A 1 75 ? 23.422 -0.854 -22.723 1.00 72.75 75 GLN A CA 1
ATOM 584 C C . GLN A 1 75 ? 23.295 -1.748 -23.957 1.00 72.75 75 GLN A C 1
ATOM 586 O O . GLN A 1 75 ? 22.185 -2.020 -24.419 1.00 72.75 75 GLN A O 1
ATOM 591 N N . LEU A 1 76 ? 24.438 -2.208 -24.459 1.00 78.50 76 LEU A N 1
ATOM 592 C CA . LEU A 1 76 ? 24.514 -3.227 -25.499 1.00 78.50 76 LEU A CA 1
ATOM 593 C C . LEU A 1 76 ? 24.473 -4.608 -24.842 1.00 78.50 76 LEU A C 1
ATOM 595 O O . LEU A 1 76 ? 24.949 -4.774 -23.718 1.00 78.50 76 LEU A O 1
ATOM 599 N N . ALA A 1 77 ? 23.883 -5.576 -25.533 1.00 79.06 77 ALA A N 1
ATOM 600 C CA . ALA A 1 77 ? 23.986 -6.976 -25.163 1.00 79.06 77 ALA A CA 1
ATOM 601 C C . ALA A 1 77 ? 25.436 -7.460 -25.326 1.00 79.06 77 ALA A C 1
ATOM 603 O O . ALA A 1 77 ? 26.266 -6.785 -25.941 1.00 79.06 77 ALA A O 1
ATOM 604 N N . ASP A 1 78 ? 25.738 -8.641 -24.790 1.00 82.50 78 ASP A N 1
ATOM 605 C CA . ASP A 1 78 ? 27.082 -9.234 -24.830 1.00 82.50 78 ASP A CA 1
ATOM 606 C C . ASP A 1 78 ? 27.621 -9.413 -26.266 1.00 82.50 78 ASP A C 1
ATOM 608 O O . ASP A 1 78 ? 28.830 -9.470 -26.479 1.00 82.50 78 ASP A O 1
ATOM 612 N N . ASP A 1 79 ? 26.730 -9.458 -27.258 1.00 87.44 79 ASP A N 1
ATOM 613 C CA . ASP A 1 79 ? 27.037 -9.551 -28.688 1.00 87.44 79 ASP A CA 1
ATOM 614 C C . ASP A 1 79 ? 27.196 -8.186 -29.393 1.00 87.44 79 ASP A C 1
ATOM 616 O O . ASP A 1 79 ? 27.428 -8.133 -30.602 1.00 87.44 79 ASP A O 1
ATOM 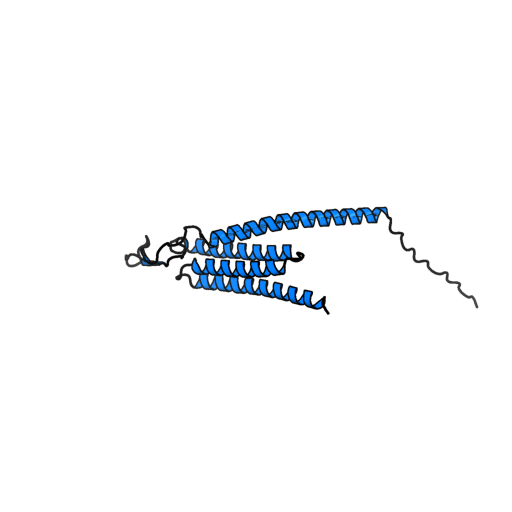620 N N . GLY A 1 80 ? 27.085 -7.074 -28.660 1.00 82.56 80 GLY A N 1
ATOM 621 C CA . GLY A 1 80 ? 27.158 -5.721 -29.209 1.00 82.56 80 GLY A CA 1
ATOM 622 C C . GLY A 1 80 ? 25.876 -5.250 -29.905 1.00 82.56 80 GLY A C 1
ATOM 623 O O . GLY A 1 80 ? 25.905 -4.224 -30.585 1.00 82.56 80 GLY A O 1
ATOM 624 N N . SER A 1 81 ? 24.751 -5.955 -29.757 1.00 85.75 81 SER A N 1
ATOM 625 C CA . SER A 1 81 ? 23.451 -5.506 -30.266 1.00 85.75 81 SER A CA 1
ATOM 626 C C . SER A 1 81 ? 22.726 -4.586 -29.264 1.00 85.75 81 SER A C 1
ATOM 628 O O . SER A 1 81 ? 22.918 -4.698 -28.049 1.00 85.75 81 SER A O 1
ATOM 630 N N . PRO A 1 82 ? 21.906 -3.624 -29.729 1.00 81.94 82 PRO A N 1
ATOM 631 C CA . PRO A 1 82 ? 21.116 -2.781 -28.836 1.00 81.94 82 PRO A CA 1
ATOM 632 C C . PRO A 1 82 ? 20.026 -3.600 -28.133 1.00 81.94 82 PRO A C 1
ATOM 634 O O . PRO A 1 82 ? 19.217 -4.258 -28.786 1.00 81.94 82 PRO A O 1
ATOM 637 N N . ILE A 1 83 ? 19.954 -3.515 -26.801 1.00 81.00 83 ILE A N 1
ATOM 638 C CA . ILE A 1 83 ? 18.895 -4.191 -26.042 1.00 81.00 83 ILE A CA 1
ATOM 639 C C . ILE A 1 83 ? 17.591 -3.409 -26.207 1.00 81.00 83 ILE A C 1
ATOM 641 O O . ILE A 1 83 ? 17.483 -2.260 -25.774 1.00 81.00 83 ILE A O 1
ATOM 645 N N . ILE A 1 84 ? 16.586 -4.051 -26.797 1.00 82.50 84 ILE A N 1
ATOM 646 C CA . ILE A 1 84 ? 15.234 -3.508 -26.922 1.00 82.50 84 ILE A CA 1
ATOM 647 C C . ILE A 1 84 ? 14.375 -4.042 -25.782 1.00 82.50 84 ILE A C 1
ATOM 649 O O . ILE A 1 84 ? 14.267 -5.254 -25.598 1.00 82.50 84 ILE A O 1
ATOM 653 N N . LYS A 1 85 ? 13.743 -3.141 -25.029 1.00 81.62 85 LYS A N 1
ATOM 654 C CA . LYS A 1 85 ? 12.807 -3.496 -23.964 1.00 81.62 85 LYS A CA 1
ATOM 655 C C . LYS A 1 85 ? 11.412 -2.982 -24.287 1.00 81.62 85 LYS A C 1
ATOM 657 O O . LYS A 1 85 ? 11.235 -1.792 -24.536 1.00 81.62 85 LYS A O 1
ATOM 662 N N . HIS A 1 86 ? 10.444 -3.888 -24.279 1.00 85.75 86 HIS A N 1
ATOM 663 C CA . HIS A 1 86 ? 9.041 -3.542 -24.458 1.00 85.75 86 HIS A CA 1
ATOM 664 C C . HIS A 1 86 ? 8.495 -2.935 -23.160 1.00 85.75 86 HIS A C 1
ATOM 666 O O . HIS A 1 86 ? 8.821 -3.408 -22.072 1.00 85.75 86 HIS A O 1
ATOM 672 N N . HIS A 1 87 ? 7.675 -1.897 -23.270 1.00 87.69 87 HIS A N 1
ATOM 673 C CA . HIS A 1 87 ? 6.953 -1.290 -22.157 1.00 87.69 87 HIS A CA 1
ATOM 674 C C . HIS A 1 87 ? 5.496 -1.061 -22.555 1.00 87.69 87 HIS A C 1
ATOM 676 O O . HIS A 1 87 ? 5.174 -0.880 -23.734 1.00 87.69 87 HIS A O 1
ATOM 682 N N . TYR A 1 88 ? 4.610 -1.075 -21.568 1.00 89.06 88 TYR A N 1
ATOM 683 C CA . TYR A 1 88 ? 3.190 -0.804 -21.761 1.00 89.06 88 TYR A CA 1
ATOM 684 C C . TYR A 1 88 ? 2.783 0.496 -21.073 1.00 89.06 88 TYR A C 1
ATOM 686 O O . TYR A 1 88 ? 3.314 0.851 -20.017 1.00 89.06 88 TYR A O 1
ATOM 694 N N . ALA A 1 89 ? 1.795 1.182 -21.649 1.00 90.31 89 ALA A N 1
ATOM 695 C CA . ALA A 1 89 ? 1.229 2.378 -21.043 1.00 90.31 89 ALA A CA 1
ATOM 696 C C . ALA A 1 89 ? 0.740 2.077 -19.614 1.00 90.31 89 ALA A C 1
ATOM 698 O O . ALA A 1 89 ? 0.015 1.107 -19.380 1.00 90.31 89 ALA A O 1
ATOM 699 N N . GLY A 1 90 ? 1.140 2.919 -18.661 1.00 88.88 90 GLY A N 1
ATOM 700 C CA . GLY A 1 90 ? 0.833 2.749 -17.240 1.00 88.88 90 GLY A CA 1
ATOM 701 C C . GLY A 1 90 ? 1.863 1.950 -16.434 1.00 88.88 90 GLY A C 1
ATOM 702 O O . GLY A 1 90 ? 1.742 1.911 -15.212 1.00 88.88 90 GLY A O 1
ATOM 703 N N . GLU A 1 91 ? 2.892 1.370 -17.058 1.00 90.38 91 GLU A N 1
ATOM 704 C CA . GLU A 1 91 ? 4.010 0.755 -16.332 1.00 90.38 91 GLU A CA 1
ATOM 705 C C . GLU A 1 91 ? 5.005 1.804 -15.825 1.00 90.38 91 GLU A C 1
ATOM 707 O O . GLU A 1 91 ? 5.237 2.837 -16.454 1.00 90.38 91 GLU A O 1
ATOM 712 N N . ALA A 1 92 ? 5.637 1.537 -14.685 1.00 90.44 92 ALA A N 1
ATOM 713 C CA . ALA A 1 92 ? 6.593 2.446 -14.074 1.00 90.44 92 ALA A CA 1
ATOM 714 C C . ALA A 1 92 ? 7.915 2.497 -14.853 1.00 90.44 92 ALA A C 1
ATOM 716 O O . ALA A 1 92 ? 8.625 1.493 -15.004 1.00 90.44 92 ALA A O 1
ATOM 717 N N . ILE A 1 93 ? 8.315 3.707 -15.245 1.00 88.00 93 ILE A N 1
ATOM 718 C CA . ILE A 1 93 ? 9.563 3.959 -15.980 1.00 88.00 93 ILE A CA 1
ATOM 719 C C . ILE A 1 93 ? 10.772 3.537 -15.134 1.00 88.00 93 ILE A C 1
ATOM 721 O O . ILE A 1 93 ? 11.698 2.891 -15.629 1.00 88.00 93 ILE A O 1
ATOM 725 N N . MET A 1 94 ? 10.740 3.809 -13.825 1.00 84.69 94 MET A N 1
ATOM 726 C CA . MET A 1 94 ? 11.815 3.437 -12.895 1.00 84.69 94 MET A CA 1
ATOM 727 C C . MET A 1 94 ? 12.054 1.922 -12.835 1.00 84.69 94 MET A C 1
ATOM 729 O O . MET A 1 94 ? 13.200 1.486 -12.705 1.00 84.69 94 MET A O 1
ATOM 733 N N . GLY A 1 95 ? 10.998 1.120 -12.996 1.00 80.31 95 GLY A N 1
ATOM 734 C CA . GLY A 1 95 ? 11.102 -0.334 -13.079 1.00 80.31 95 GLY A CA 1
ATOM 735 C C . GLY A 1 95 ? 11.692 -0.822 -14.404 1.00 80.31 95 GLY A C 1
ATOM 736 O O . GLY A 1 95 ? 12.100 -1.972 -14.505 1.00 80.31 95 GLY A O 1
ATOM 737 N N . THR A 1 96 ? 11.788 0.012 -15.437 1.00 74.88 96 THR A N 1
ATOM 738 C CA . THR A 1 96 ? 12.196 -0.429 -16.780 1.00 74.88 96 THR A CA 1
ATOM 739 C C . THR A 1 96 ? 13.726 -0.523 -16.926 1.00 74.88 96 THR A C 1
ATOM 741 O O . THR A 1 96 ? 14.219 -1.445 -17.578 1.00 74.88 96 THR A O 1
ATOM 744 N N . HIS A 1 97 ? 14.491 0.349 -16.258 1.00 69.00 97 HIS A N 1
ATOM 745 C CA . HIS A 1 97 ? 15.945 0.527 -16.452 1.00 69.00 97 HIS A CA 1
ATOM 746 C C . HIS A 1 97 ? 16.817 -0.016 -15.298 1.00 69.00 97 HIS A C 1
ATOM 748 O O . HIS A 1 97 ? 16.329 -0.731 -14.436 1.00 69.00 97 HIS A O 1
ATOM 754 N N . ARG A 1 98 ? 18.112 0.363 -15.254 1.00 66.88 98 ARG A N 1
ATOM 755 C CA . ARG A 1 98 ? 19.161 0.018 -14.253 1.00 66.88 98 ARG A CA 1
ATOM 756 C C . ARG A 1 98 ? 18.724 0.080 -12.774 1.00 66.88 98 ARG A C 1
ATOM 758 O O . ARG A 1 98 ? 19.373 -0.514 -11.920 1.00 66.88 98 ARG A O 1
ATOM 765 N N . HIS A 1 99 ? 17.624 0.761 -12.463 1.00 71.12 99 HIS A N 1
ATOM 766 C CA . HIS A 1 99 ? 17.072 0.951 -11.119 1.00 71.12 99 HIS A CA 1
ATOM 767 C C . HIS A 1 99 ? 16.020 -0.107 -10.715 1.00 71.12 99 HIS A C 1
ATOM 769 O O . HIS A 1 99 ? 15.164 0.159 -9.876 1.00 71.12 99 HIS A O 1
ATOM 775 N N . GLN A 1 100 ? 16.112 -1.329 -11.247 1.00 76.19 100 GLN A N 1
ATOM 776 C CA . GLN A 1 100 ? 15.164 -2.421 -10.963 1.00 76.19 100 GLN A CA 1
ATOM 777 C C . GLN A 1 100 ? 15.124 -2.802 -9.474 1.00 76.19 100 GLN A C 1
ATOM 779 O O . GLN A 1 100 ? 14.057 -2.866 -8.868 1.00 76.19 100 GLN A O 1
ATOM 784 N N . ALA A 1 101 ? 16.295 -3.015 -8.865 1.00 83.06 101 ALA A N 1
ATOM 785 C CA . ALA A 1 101 ? 16.410 -3.358 -7.448 1.00 83.06 101 ALA A CA 1
ATOM 786 C C . ALA A 1 101 ? 15.849 -2.264 -6.512 1.00 83.06 101 ALA A C 1
ATOM 788 O O . ALA A 1 101 ? 15.014 -2.591 -5.667 1.00 83.06 101 ALA A O 1
ATOM 789 N N . PRO A 1 102 ? 16.216 -0.971 -6.650 1.00 86.81 102 PRO A N 1
ATOM 790 C CA . PRO A 1 102 ? 15.623 0.073 -5.816 1.00 86.81 102 PRO A CA 1
ATOM 791 C C . PRO A 1 102 ? 14.125 0.270 -6.084 1.00 86.81 102 PRO A C 1
ATOM 793 O O . PRO A 1 102 ? 13.394 0.563 -5.141 1.00 86.81 102 PRO A O 1
ATOM 796 N N . TYR A 1 103 ? 13.640 0.046 -7.312 1.00 87.81 103 TYR A N 1
ATOM 797 C CA . TYR A 1 103 ? 12.201 0.050 -7.590 1.00 87.81 103 TYR A CA 1
ATOM 798 C C . TYR A 1 103 ? 11.469 -1.078 -6.844 1.00 87.81 103 TYR A C 1
ATOM 800 O O . TYR A 1 103 ? 10.440 -0.830 -6.221 1.00 87.81 103 TYR A O 1
ATOM 808 N N . ALA A 1 104 ? 12.022 -2.295 -6.817 1.00 88.12 104 ALA A N 1
ATOM 809 C CA . ALA A 1 104 ? 11.447 -3.404 -6.054 1.00 88.12 104 ALA A CA 1
ATOM 810 C C . ALA A 1 104 ? 11.390 -3.104 -4.545 1.00 88.12 104 ALA A C 1
ATOM 812 O O . ALA A 1 104 ? 10.355 -3.316 -3.912 1.00 88.12 104 ALA A O 1
ATOM 813 N N . VAL A 1 105 ? 12.468 -2.551 -3.974 1.00 90.06 105 VAL A N 1
ATOM 814 C CA . VAL A 1 105 ? 12.498 -2.119 -2.564 1.00 90.06 105 VAL A CA 1
ATOM 815 C C . VAL A 1 105 ? 11.435 -1.053 -2.301 1.00 90.06 105 VAL A C 1
ATOM 817 O O . VAL A 1 105 ? 10.703 -1.151 -1.315 1.00 90.06 105 VAL A O 1
ATOM 820 N N . PHE A 1 106 ? 11.308 -0.067 -3.191 1.00 91.69 106 PHE A N 1
ATOM 821 C CA . PHE A 1 106 ? 10.281 0.966 -3.099 1.00 91.69 106 PHE A CA 1
ATOM 822 C C . PHE A 1 106 ? 8.871 0.359 -3.095 1.00 91.69 106 PHE A C 1
ATOM 824 O O . PHE A 1 106 ? 8.113 0.612 -2.165 1.00 91.69 106 PHE A O 1
ATOM 831 N N . VAL A 1 107 ? 8.530 -0.493 -4.067 1.00 90.69 107 VAL A N 1
ATOM 832 C CA . VAL A 1 107 ? 7.189 -1.099 -4.168 1.00 90.69 107 VAL A CA 1
ATOM 833 C C . VAL A 1 107 ? 6.848 -1.917 -2.919 1.00 90.69 107 VAL A C 1
ATOM 835 O O . VAL A 1 107 ? 5.742 -1.795 -2.384 1.00 90.69 107 VAL A O 1
ATOM 838 N N . ILE A 1 108 ? 7.795 -2.717 -2.418 1.00 89.56 108 ILE A N 1
ATOM 839 C CA . ILE A 1 108 ? 7.593 -3.556 -1.228 1.00 89.56 108 ILE A CA 1
ATOM 840 C C . ILE A 1 108 ? 7.388 -2.689 0.017 1.00 89.56 108 ILE A C 1
ATOM 842 O O . ILE A 1 108 ? 6.413 -2.872 0.746 1.00 89.56 108 ILE A O 1
ATOM 846 N N . THR A 1 109 ? 8.287 -1.736 0.265 1.00 91.94 109 THR A N 1
ATOM 847 C CA . THR A 1 109 ? 8.222 -0.885 1.463 1.00 91.94 109 THR A CA 1
ATOM 848 C C . THR A 1 109 ? 7.017 0.056 1.435 1.00 91.94 109 THR A C 1
ATOM 850 O O . THR A 1 109 ? 6.364 0.217 2.466 1.00 91.94 109 THR A O 1
ATOM 853 N N . ASN A 1 110 ? 6.651 0.596 0.267 1.00 94.06 110 ASN A N 1
ATOM 854 C CA . ASN A 1 110 ? 5.450 1.414 0.087 1.00 94.06 110 ASN A CA 1
ATOM 855 C C . ASN A 1 110 ? 4.176 0.612 0.372 1.00 94.06 110 ASN A C 1
ATOM 857 O O . ASN A 1 110 ? 3.315 1.063 1.125 1.00 94.06 110 ASN A O 1
ATOM 861 N N . SER A 1 111 ? 4.092 -0.608 -0.166 1.00 92.94 111 SER A N 1
ATOM 862 C CA . SER A 1 111 ? 2.956 -1.503 0.073 1.00 92.94 111 SER A CA 1
ATOM 863 C C . SER A 1 111 ? 2.831 -1.873 1.550 1.00 92.94 111 SER A C 1
ATOM 865 O O . SER A 1 111 ? 1.738 -1.823 2.109 1.00 92.94 111 SER A O 1
ATOM 867 N N . LEU A 1 112 ? 3.944 -2.204 2.215 1.00 91.81 112 LEU A N 1
ATOM 868 C CA . LEU A 1 112 ? 3.946 -2.473 3.654 1.00 91.81 112 LEU A CA 1
ATOM 869 C C . LEU A 1 112 ? 3.499 -1.248 4.458 1.00 91.81 112 LEU A C 1
ATOM 871 O O . LEU A 1 112 ? 2.667 -1.393 5.349 1.00 91.81 112 LEU A O 1
ATOM 875 N N . GLY A 1 113 ? 4.000 -0.055 4.130 1.00 94.00 113 GLY A N 1
ATOM 876 C CA . GLY A 1 113 ? 3.588 1.192 4.776 1.00 94.00 113 GLY A CA 1
ATOM 877 C C . GLY A 1 113 ? 2.080 1.422 4.681 1.00 94.00 113 GLY A C 1
ATOM 878 O O . GLY A 1 113 ? 1.441 1.675 5.701 1.00 94.00 113 GLY A O 1
ATOM 879 N N . PHE A 1 114 ? 1.51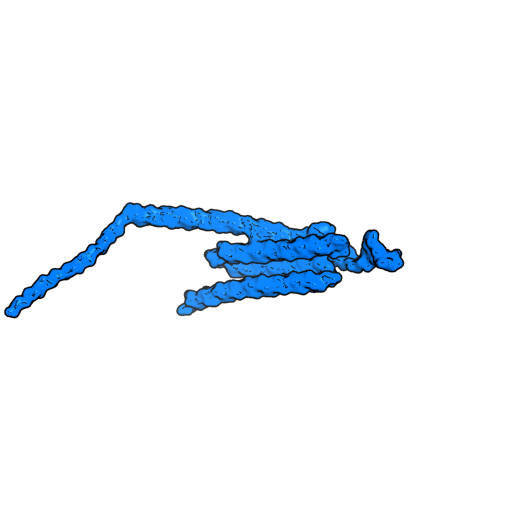2 1.240 3.487 1.00 95.81 114 PHE A N 1
ATOM 880 C CA . PHE A 1 114 ? 0.076 1.355 3.242 1.00 95.81 114 PHE A CA 1
ATOM 881 C C . PHE A 1 114 ? -0.742 0.316 4.032 1.00 95.81 114 PHE A C 1
ATOM 883 O O . PHE A 1 114 ? -1.691 0.663 4.734 1.00 95.81 114 PHE A O 1
ATOM 890 N N . TYR A 1 115 ? -0.385 -0.973 3.968 1.00 93.69 115 TYR A N 1
ATOM 891 C CA . TYR A 1 115 ? -1.152 -2.010 4.670 1.00 93.69 115 TYR A CA 1
ATOM 892 C C . TYR A 1 115 ? -1.058 -1.870 6.195 1.00 93.69 115 TYR A C 1
ATOM 894 O O . TYR A 1 115 ? -2.054 -2.066 6.897 1.00 93.69 115 TYR A O 1
ATOM 902 N N . MET A 1 116 ? 0.111 -1.488 6.719 1.00 92.06 116 MET A N 1
ATOM 903 C CA . MET A 1 116 ? 0.292 -1.245 8.151 1.00 92.06 116 MET A CA 1
ATOM 904 C C . MET A 1 116 ? -0.497 -0.020 8.622 1.00 92.06 116 MET A C 1
ATOM 906 O O . MET A 1 116 ? -1.111 -0.072 9.688 1.00 92.06 116 MET A O 1
ATOM 910 N N . SER A 1 117 ? -0.549 1.059 7.837 1.00 96.50 117 SER A N 1
ATOM 911 C CA . SER A 1 117 ? -1.337 2.240 8.201 1.00 96.50 117 SER A CA 1
ATOM 912 C C . SER A 1 117 ? -2.841 1.954 8.169 1.00 96.50 117 SER A C 1
ATOM 914 O O . SER A 1 117 ? -3.546 2.331 9.104 1.00 96.50 117 SER A O 1
ATOM 916 N N . VAL A 1 118 ? -3.329 1.195 7.181 1.00 93.56 118 VAL A N 1
ATOM 917 C CA . VAL A 1 118 ? -4.715 0.693 7.128 1.00 93.56 118 VAL A CA 1
ATOM 918 C C . VAL A 1 118 ? -5.050 -0.164 8.353 1.00 93.56 118 VAL A C 1
ATOM 920 O O . VAL A 1 118 ? -6.101 0.015 8.976 1.00 93.56 118 VAL A O 1
ATOM 923 N N . TYR A 1 119 ? -4.148 -1.066 8.739 1.00 90.81 119 TYR A N 1
ATOM 924 C CA . TYR A 1 119 ? -4.302 -1.882 9.942 1.00 90.81 119 TYR A CA 1
ATOM 925 C C . TYR A 1 119 ? -4.357 -1.028 11.218 1.00 90.81 119 TYR A C 1
ATOM 927 O O . TYR A 1 119 ? -5.195 -1.268 12.090 1.00 90.81 119 TYR A O 1
ATOM 935 N N . MET A 1 120 ? -3.522 0.009 11.326 1.00 91.75 120 MET A N 1
ATOM 936 C CA . MET A 1 120 ? -3.575 0.937 12.457 1.00 91.75 120 MET A CA 1
ATOM 937 C C . MET A 1 120 ? -4.867 1.759 12.476 1.00 91.75 120 MET A C 1
ATOM 939 O O . MET A 1 120 ? -5.444 1.925 13.549 1.00 91.75 120 MET A O 1
ATOM 943 N N . ILE A 1 121 ? -5.367 2.217 11.321 1.00 92.25 121 ILE A N 1
ATOM 944 C CA . ILE A 1 121 ? -6.681 2.877 11.220 1.00 92.25 121 ILE A CA 1
ATOM 945 C C . ILE A 1 121 ? -7.763 1.946 11.767 1.00 92.25 121 ILE A C 1
ATOM 947 O O . ILE A 1 121 ? -8.561 2.366 12.605 1.00 92.25 121 ILE A O 1
ATOM 951 N N . TYR A 1 122 ? -7.760 0.673 11.366 1.00 87.50 122 TYR A N 1
ATOM 952 C CA . TYR A 1 122 ? -8.697 -0.320 11.890 1.00 87.50 122 TYR A CA 1
ATOM 953 C C . TYR A 1 122 ? -8.606 -0.448 13.420 1.00 87.50 122 TYR A C 1
ATOM 955 O O . TYR A 1 122 ? -9.628 -0.396 14.105 1.00 87.50 122 TYR A O 1
ATOM 963 N N . MET A 1 123 ? -7.394 -0.571 13.971 1.00 85.56 123 MET A N 1
ATOM 964 C CA . MET A 1 123 ? -7.198 -0.719 15.418 1.00 85.56 123 MET A CA 1
ATOM 965 C C . MET A 1 123 ? -7.631 0.518 16.208 1.00 85.56 123 MET A C 1
ATOM 967 O O . MET A 1 123 ? -8.232 0.390 17.274 1.00 85.56 123 MET A O 1
ATOM 971 N N . LEU A 1 124 ? -7.377 1.716 15.6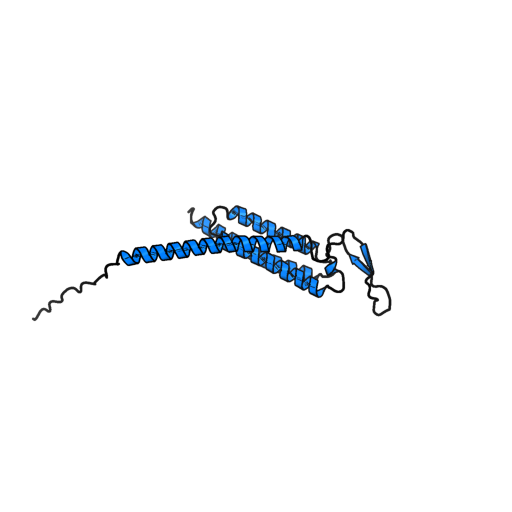83 1.00 88.62 124 LEU A N 1
ATOM 972 C CA . LEU A 1 124 ? -7.741 2.974 16.337 1.00 88.62 124 LEU A CA 1
ATOM 973 C C . LEU A 1 124 ? -9.247 3.260 16.274 1.00 88.62 124 LEU A C 1
ATOM 975 O O . LEU A 1 124 ? -9.775 3.934 17.165 1.00 88.62 124 LEU A O 1
ATOM 979 N N . THR A 1 125 ? -9.944 2.730 15.265 1.00 87.56 125 THR A N 1
ATOM 980 C CA . THR A 1 125 ? -11.363 3.021 14.994 1.00 87.56 125 THR A CA 1
ATOM 981 C C . THR A 1 125 ? -12.341 1.939 15.466 1.00 87.56 125 THR A C 1
ATOM 983 O O . THR A 1 125 ? -13.546 2.087 15.274 1.00 87.56 125 THR A O 1
ATOM 986 N N . VAL A 1 126 ? -11.860 0.894 16.152 1.00 76.75 126 VAL A N 1
ATOM 987 C CA . VAL A 1 126 ? -12.666 -0.265 16.595 1.00 76.75 126 VAL A CA 1
ATOM 988 C C . VAL A 1 126 ? -13.858 0.084 17.510 1.00 76.75 126 VAL A C 1
ATOM 990 O O . VAL A 1 126 ? -14.827 -0.668 17.587 1.00 76.75 126 VAL A O 1
ATOM 993 N N . ASP A 1 127 ? -13.801 1.228 18.194 1.00 75.19 127 ASP A N 1
ATOM 994 C CA . ASP A 1 127 ? -14.839 1.673 19.135 1.00 75.19 127 ASP A CA 1
ATOM 995 C C . ASP A 1 127 ? -15.829 2.678 18.511 1.00 75.19 127 ASP A C 1
ATOM 997 O O . ASP A 1 127 ? -16.729 3.166 19.196 1.00 75.19 127 ASP A O 1
ATOM 1001 N N . PHE A 1 128 ? -15.670 3.029 17.228 1.00 74.44 128 PHE A N 1
ATOM 1002 C CA . PHE A 1 128 ? -16.495 4.055 16.587 1.00 74.44 128 PHE A CA 1
ATOM 1003 C C . PHE A 1 128 ? -17.828 3.496 16.053 1.00 74.44 128 PHE A C 1
ATOM 1005 O O . PHE A 1 128 ? -17.868 2.416 15.461 1.00 74.44 128 PHE A O 1
ATOM 1012 N N . PRO A 1 129 ? -18.938 4.252 16.166 1.00 66.75 129 PRO A N 1
ATOM 1013 C CA . PRO A 1 129 ? -20.256 3.805 15.706 1.00 66.75 129 PRO A CA 1
ATOM 1014 C C . PRO A 1 129 ? -20.350 3.613 14.178 1.00 66.75 129 PRO A C 1
ATOM 1016 O O . PRO A 1 129 ? -21.095 2.747 13.729 1.00 66.75 129 PRO A O 1
ATOM 1019 N N . LEU A 1 130 ? -19.552 4.358 13.398 1.00 75.19 130 LEU A N 1
ATOM 1020 C CA . LEU A 1 130 ? -19.463 4.334 11.920 1.00 75.19 130 LEU A CA 1
ATOM 1021 C C . LEU A 1 130 ? -18.463 3.301 11.367 1.00 75.19 130 LEU A C 1
ATOM 1023 O O . LEU A 1 130 ? -17.990 3.378 10.231 1.00 75.19 130 LEU A O 1
ATOM 1027 N N . MET A 1 131 ? -18.080 2.331 12.191 1.00 76.88 131 MET A N 1
ATOM 1028 C CA . MET A 1 131 ? -17.025 1.385 11.853 1.00 76.88 131 MET A CA 1
ATOM 1029 C C . MET A 1 131 ? -17.381 0.467 10.677 1.00 76.88 131 MET A C 1
ATOM 1031 O O . MET A 1 131 ? -16.476 -0.013 10.006 1.00 76.88 131 MET A O 1
ATOM 1035 N N . ARG A 1 132 ? -18.661 0.208 10.384 1.00 77.12 132 ARG A N 1
ATOM 1036 C CA . ARG A 1 132 ? -19.061 -0.698 9.288 1.00 77.12 132 ARG A CA 1
ATOM 1037 C C . ARG A 1 132 ? -18.831 -0.064 7.922 1.00 77.12 132 ARG A C 1
ATOM 1039 O O . ARG A 1 132 ? -18.254 -0.694 7.040 1.00 77.12 132 ARG A O 1
ATOM 1046 N N . GLU A 1 133 ? -19.244 1.184 7.781 1.00 86.62 133 GLU A N 1
ATOM 1047 C CA . GLU A 1 133 ? -19.047 2.009 6.596 1.00 86.62 133 GLU A CA 1
ATOM 1048 C C . GLU A 1 133 ? -17.551 2.243 6.378 1.00 86.62 133 GLU A C 1
ATOM 1050 O O . GLU A 1 133 ? -17.038 2.033 5.276 1.00 86.62 133 GLU A O 1
ATOM 1055 N N . LEU A 1 134 ? -16.830 2.572 7.457 1.00 86.38 134 LEU A N 1
ATOM 1056 C CA . LEU A 1 134 ? -15.382 2.730 7.415 1.00 86.38 134 LEU A CA 1
ATOM 1057 C C . LEU A 1 134 ? -14.685 1.423 7.015 1.00 86.38 134 LEU A C 1
ATOM 1059 O O . LEU A 1 134 ? -13.829 1.444 6.143 1.00 86.38 134 LEU A O 1
ATOM 1063 N N . GLN A 1 135 ? -15.071 0.272 7.572 1.00 83.81 135 GLN A N 1
ATOM 1064 C CA . GLN A 1 135 ? -14.498 -1.030 7.207 1.00 83.81 135 GLN A CA 1
ATOM 1065 C C . GLN A 1 135 ? -14.659 -1.350 5.723 1.00 83.81 135 GLN A C 1
ATOM 1067 O O . GLN A 1 135 ? -13.698 -1.782 5.089 1.00 83.81 135 GLN A O 1
ATOM 1072 N N . ILE A 1 136 ? -15.858 -1.145 5.171 1.00 87.31 136 ILE A N 1
ATOM 1073 C CA . ILE A 1 136 ? -16.110 -1.374 3.744 1.00 87.31 136 ILE A CA 1
ATOM 1074 C C . ILE A 1 136 ? -15.215 -0.448 2.913 1.00 87.31 136 ILE A C 1
ATOM 1076 O O . ILE A 1 136 ? -14.555 -0.915 1.988 1.00 87.31 136 ILE A O 1
ATOM 1080 N N . SER A 1 137 ? -15.118 0.829 3.293 1.00 90.75 137 SER A N 1
ATOM 1081 C CA . SER A 1 137 ? -14.226 1.795 2.643 1.00 90.75 137 SER A CA 1
ATOM 1082 C C . SER A 1 137 ? -12.757 1.357 2.687 1.00 90.75 137 SER A C 1
ATOM 1084 O O . SER A 1 137 ? -12.089 1.338 1.656 1.00 90.75 137 SER A O 1
ATOM 1086 N N . MET A 1 138 ? -12.261 0.906 3.843 1.00 87.75 138 MET A N 1
ATOM 1087 C CA . MET A 1 138 ? -10.880 0.431 3.994 1.00 87.75 138 MET A CA 1
ATOM 1088 C C . MET A 1 138 ? -10.594 -0.809 3.135 1.00 87.75 138 MET A C 1
ATOM 1090 O O . MET A 1 138 ? -9.512 -0.914 2.556 1.00 87.75 138 MET A O 1
ATOM 1094 N N . ILE A 1 139 ? -11.554 -1.734 3.008 1.00 88.12 139 ILE A N 1
ATOM 1095 C CA . ILE A 1 139 ? -11.428 -2.904 2.123 1.00 88.12 139 ILE A CA 1
ATOM 1096 C C . ILE A 1 139 ? -11.323 -2.450 0.665 1.00 88.12 139 ILE A C 1
ATOM 1098 O O . ILE A 1 139 ? -10.402 -2.864 -0.036 1.00 88.12 139 ILE A O 1
ATOM 1102 N N . VAL A 1 140 ? -12.222 -1.570 0.220 1.00 91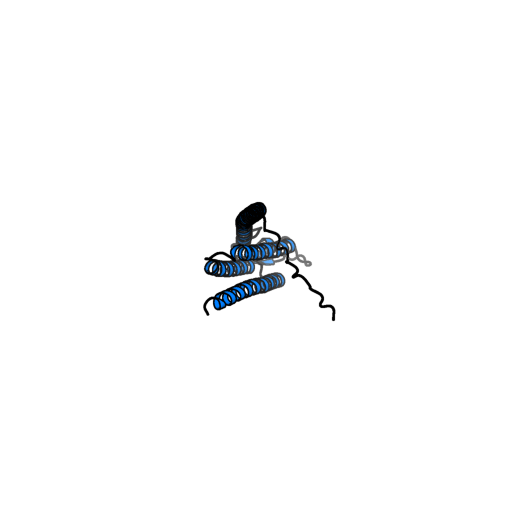.88 140 VAL A N 1
ATOM 1103 C CA . VAL A 1 140 ? -12.208 -1.038 -1.152 1.00 91.88 140 VAL A CA 1
ATOM 1104 C C . VAL A 1 140 ? -10.903 -0.289 -1.435 1.00 91.88 140 VAL A C 1
ATOM 1106 O O . VAL A 1 140 ? -10.283 -0.514 -2.472 1.00 91.88 140 VAL A O 1
ATOM 1109 N N . LEU A 1 141 ? -10.429 0.533 -0.497 1.00 93.25 141 LEU A N 1
ATOM 1110 C CA . LEU A 1 141 ? -9.167 1.263 -0.630 1.00 93.25 141 LEU A CA 1
ATOM 1111 C C . LEU A 1 141 ? -7.965 0.311 -0.752 1.00 93.25 141 LEU A C 1
ATOM 1113 O O . LEU A 1 141 ? -7.078 0.536 -1.573 1.00 93.25 141 LEU A O 1
ATOM 1117 N N . THR A 1 142 ? -7.968 -0.783 0.013 1.00 92.00 142 THR A N 1
ATOM 1118 C CA . THR A 1 142 ? -6.940 -1.836 -0.043 1.00 92.00 142 THR A CA 1
ATOM 1119 C C . THR A 1 142 ? -6.920 -2.531 -1.404 1.00 92.00 142 THR A C 1
ATOM 1121 O O . THR A 1 142 ? -5.852 -2.744 -1.980 1.00 92.00 142 THR A O 1
ATOM 1124 N N . VAL A 1 143 ? -8.098 -2.846 -1.951 1.00 91.06 143 VAL A N 1
ATOM 1125 C CA . VAL A 1 143 ? -8.238 -3.434 -3.291 1.00 91.06 143 VAL A CA 1
ATOM 1126 C C . VAL A 1 143 ? -7.758 -2.457 -4.365 1.00 91.06 143 VAL A C 1
ATOM 1128 O O . VAL A 1 143 ? -7.014 -2.857 -5.259 1.00 91.06 143 VAL A O 1
ATOM 1131 N N . ASN A 1 144 ? -8.126 -1.179 -4.276 1.00 93.31 144 ASN A N 1
ATOM 1132 C CA . ASN A 1 144 ? -7.687 -0.166 -5.236 1.00 93.31 144 ASN A CA 1
ATOM 1133 C C . ASN A 1 144 ? -6.164 -0.014 -5.233 1.00 93.31 144 ASN A C 1
ATOM 1135 O O . ASN A 1 144 ? -5.552 -0.072 -6.296 1.00 93.31 144 ASN A O 1
ATOM 1139 N N . HIS A 1 145 ? -5.541 0.082 -4.054 1.00 93.31 145 HIS A N 1
ATOM 1140 C CA . HIS A 1 145 ? -4.084 0.158 -3.938 1.00 93.31 145 HIS A CA 1
ATOM 1141 C C . HIS A 1 145 ? -3.397 -1.047 -4.601 1.00 93.31 145 HIS A C 1
ATOM 1143 O O . HIS A 1 145 ? -2.436 -0.882 -5.353 1.00 93.31 145 HIS A O 1
ATOM 1149 N N . ALA A 1 146 ? -3.906 -2.262 -4.369 1.00 91.25 146 ALA A N 1
ATOM 1150 C CA . ALA A 1 146 ? -3.364 -3.470 -4.986 1.00 91.25 146 ALA A CA 1
ATOM 1151 C C . ALA A 1 146 ? -3.480 -3.450 -6.519 1.00 91.25 146 ALA A C 1
ATOM 1153 O O . ALA A 1 146 ? -2.520 -3.802 -7.203 1.00 91.25 146 ALA A O 1
ATOM 1154 N N . ASN A 1 147 ? -4.612 -2.989 -7.062 1.00 90.12 147 ASN A N 1
ATOM 1155 C CA . ASN A 1 147 ? -4.795 -2.839 -8.508 1.00 90.12 147 ASN A CA 1
ATOM 1156 C C . ASN A 1 147 ? -3.834 -1.799 -9.100 1.00 90.12 147 ASN A C 1
ATOM 1158 O O . ASN A 1 147 ? -3.195 -2.076 -10.113 1.00 90.12 147 ASN A O 1
ATOM 1162 N N . CYS A 1 148 ? -3.673 -0.641 -8.453 1.00 90.94 148 CYS A N 1
ATOM 1163 C CA . CYS A 1 148 ? -2.718 0.383 -8.881 1.00 90.94 148 CYS A CA 1
ATOM 1164 C C . CYS A 1 148 ? -1.282 -0.154 -8.867 1.00 90.94 148 CYS A C 1
ATOM 1166 O O . CYS A 1 148 ? -0.559 -0.047 -9.856 1.00 90.94 148 CYS A O 1
ATOM 1168 N N . THR A 1 149 ? -0.873 -0.810 -7.781 1.00 90.69 149 THR A N 1
ATOM 1169 C CA . THR A 1 149 ? 0.460 -1.422 -7.688 1.00 90.69 149 THR A CA 1
ATOM 1170 C C . THR A 1 149 ? 0.657 -2.500 -8.763 1.00 90.69 149 THR A C 1
ATOM 1172 O O . THR A 1 149 ? 1.704 -2.555 -9.399 1.00 90.69 149 THR A O 1
ATOM 1175 N N . PHE A 1 150 ? -0.353 -3.332 -9.033 1.00 87.69 150 PHE A N 1
ATOM 1176 C CA . PHE A 1 150 ? -0.269 -4.368 -10.066 1.00 87.69 150 PHE A CA 1
ATOM 1177 C C . PHE A 1 150 ? -0.159 -3.796 -11.487 1.00 87.69 150 PHE A C 1
ATOM 1179 O O . PHE A 1 150 ? 0.577 -4.347 -12.305 1.00 87.69 150 PHE A O 1
ATOM 1186 N N . ALA A 1 151 ? -0.880 -2.712 -11.779 1.00 88.19 151 ALA A N 1
ATOM 1187 C CA . ALA A 1 151 ? -0.829 -2.042 -13.075 1.00 88.19 151 ALA A CA 1
ATOM 1188 C C . ALA A 1 151 ? 0.519 -1.343 -13.316 1.00 88.19 151 ALA A C 1
ATOM 1190 O O . ALA A 1 151 ? 1.018 -1.356 -14.435 1.00 88.19 151 ALA A O 1
ATOM 1191 N N . THR A 1 152 ? 1.125 -0.779 -12.265 1.00 89.75 152 THR A N 1
ATOM 1192 C CA . THR A 1 152 ? 2.382 -0.022 -12.380 1.00 89.75 152 THR A CA 1
ATOM 1193 C C . THR A 1 152 ? 3.640 -0.888 -12.450 1.00 89.75 152 THR A C 1
ATOM 1195 O O . THR A 1 152 ? 4.632 -0.463 -13.038 1.00 89.75 152 THR A O 1
ATOM 1198 N N . VAL A 1 153 ? 3.652 -2.093 -11.876 1.00 89.31 153 VAL A N 1
ATOM 1199 C CA . VAL A 1 153 ? 4.834 -2.972 -11.934 1.00 89.31 153 VAL A CA 1
ATOM 1200 C C . VAL A 1 153 ? 5.034 -3.495 -13.364 1.00 89.31 153 VAL A C 1
ATOM 1202 O O . VAL A 1 153 ? 4.107 -4.101 -13.889 1.00 89.31 153 VAL A O 1
ATOM 1205 N N . PRO A 1 154 ? 6.220 -3.375 -13.993 1.00 84.62 154 PRO A N 1
ATOM 1206 C CA . PRO A 1 154 ? 6.406 -3.852 -15.366 1.00 84.62 154 PRO A CA 1
ATOM 1207 C C . PRO A 1 154 ? 6.198 -5.369 -15.535 1.00 84.62 154 PRO A C 1
ATOM 1209 O O . PRO A 1 154 ? 6.448 -6.148 -14.605 1.00 84.62 154 PRO A O 1
ATOM 1212 N N . SER A 1 155 ? 5.727 -5.807 -16.705 1.00 77.62 155 SER A N 1
ATOM 1213 C CA . SER A 1 155 ? 5.377 -7.206 -17.018 1.00 77.62 155 SER A CA 1
ATOM 1214 C C . SER A 1 155 ? 6.535 -8.183 -16.836 1.00 77.62 155 SER A C 1
ATOM 1216 O O . SER A 1 155 ? 6.327 -9.321 -16.415 1.00 77.62 155 SER A O 1
ATOM 1218 N N . ASP A 1 156 ? 7.757 -7.711 -17.067 1.00 76.31 156 ASP A N 1
ATOM 1219 C CA . ASP A 1 156 ? 8.973 -8.524 -17.011 1.00 76.31 156 ASP A CA 1
ATOM 1220 C C . ASP A 1 156 ? 9.324 -8.990 -15.586 1.00 76.31 156 ASP A C 1
ATOM 1222 O O . ASP A 1 156 ? 10.081 -9.943 -15.407 1.00 76.31 156 ASP A O 1
ATOM 1226 N N . TYR A 1 157 ? 8.755 -8.365 -14.545 1.00 76.50 157 TYR A N 1
ATOM 1227 C CA . TYR A 1 157 ? 9.009 -8.718 -13.142 1.00 76.50 157 TYR A CA 1
ATOM 1228 C C . TYR A 1 157 ? 7.914 -9.605 -12.567 1.00 76.50 157 TYR A C 1
ATOM 1230 O O . TYR A 1 157 ? 7.270 -9.267 -11.567 1.00 76.50 157 TYR A O 1
ATOM 1238 N N . THR A 1 158 ? 7.726 -10.783 -13.158 1.00 75.75 158 THR A N 1
ATOM 1239 C CA . THR A 1 158 ? 6.715 -11.746 -12.698 1.00 75.75 158 THR A CA 1
ATOM 1240 C C . THR A 1 158 ? 6.880 -12.084 -11.211 1.00 75.75 158 THR A C 1
ATOM 1242 O O . THR A 1 158 ? 5.892 -12.124 -10.484 1.00 75.75 158 THR A O 1
ATOM 1245 N N . MET A 1 159 ? 8.116 -12.218 -10.712 1.00 79.75 159 MET A N 1
ATOM 1246 C CA . MET A 1 159 ? 8.385 -12.485 -9.288 1.00 79.75 159 MET A CA 1
ATOM 1247 C C . MET A 1 159 ? 7.950 -11.338 -8.364 1.00 79.75 159 MET A C 1
ATOM 1249 O O . MET A 1 159 ? 7.397 -11.589 -7.292 1.00 79.75 159 MET A O 1
ATOM 1253 N N . LEU A 1 160 ? 8.149 -10.078 -8.772 1.00 83.50 160 LEU A N 1
ATOM 1254 C CA . LEU A 1 160 ? 7.707 -8.915 -7.993 1.00 83.50 160 LEU A CA 1
ATOM 1255 C C . LEU A 1 160 ? 6.178 -8.809 -7.999 1.00 83.50 160 LEU A C 1
ATOM 1257 O O . LEU A 1 160 ? 5.584 -8.568 -6.949 1.00 83.50 160 LEU A O 1
ATOM 1261 N N . ARG A 1 161 ? 5.534 -9.067 -9.146 1.00 81.94 161 ARG A N 1
ATOM 1262 C CA . ARG A 1 161 ? 4.067 -9.131 -9.253 1.00 81.94 161 ARG A CA 1
ATOM 1263 C C . ARG A 1 161 ? 3.491 -10.222 -8.349 1.00 81.94 161 ARG A C 1
ATOM 1265 O O . ARG A 1 161 ? 2.585 -9.936 -7.571 1.00 81.94 161 ARG A O 1
ATOM 1272 N N . ILE A 1 162 ? 4.054 -11.435 -8.381 1.00 81.38 162 ILE A N 1
ATOM 1273 C CA . ILE A 1 162 ? 3.658 -12.538 -7.489 1.00 81.38 162 ILE A CA 1
ATOM 1274 C C . ILE A 1 162 ? 3.840 -12.130 -6.024 1.00 81.38 162 ILE A C 1
ATOM 1276 O O . ILE A 1 162 ? 2.924 -12.307 -5.227 1.00 81.38 162 ILE A O 1
ATOM 1280 N N . THR A 1 163 ? 4.978 -11.527 -5.671 1.00 83.25 163 THR A N 1
ATOM 1281 C CA . THR A 1 163 ? 5.245 -11.064 -4.300 1.00 83.25 163 THR A CA 1
ATOM 1282 C C . THR A 1 163 ? 4.199 -10.046 -3.838 1.00 83.25 163 THR A C 1
ATOM 1284 O O . THR A 1 163 ? 3.657 -10.181 -2.743 1.00 83.25 163 THR A O 1
ATOM 1287 N N . CYS A 1 164 ? 3.839 -9.073 -4.681 1.00 82.31 164 CYS A N 1
ATOM 1288 C CA . CYS A 1 164 ? 2.796 -8.091 -4.371 1.00 82.31 164 CYS A CA 1
ATOM 1289 C C . CYS A 1 164 ? 1.422 -8.749 -4.176 1.00 82.31 164 CYS A C 1
ATOM 1291 O O . CYS A 1 164 ? 0.705 -8.396 -3.240 1.00 82.31 164 CYS A O 1
ATOM 1293 N N . VAL A 1 165 ? 1.074 -9.734 -5.013 1.00 83.06 165 VAL A N 1
ATOM 1294 C CA . VAL A 1 165 ? -0.173 -10.506 -4.883 1.00 83.06 165 VAL A CA 1
ATOM 1295 C C . VAL A 1 165 ? -0.189 -11.307 -3.582 1.00 83.06 165 VAL A C 1
ATOM 1297 O O . VAL A 1 165 ? -1.189 -11.285 -2.872 1.00 83.06 165 VAL A O 1
ATOM 1300 N N . VAL A 1 166 ? 0.912 -11.971 -3.221 1.00 85.62 166 VAL A N 1
ATOM 1301 C CA . VAL A 1 166 ? 1.017 -12.723 -1.960 1.00 85.62 166 VAL A CA 1
ATOM 1302 C C . VAL A 1 166 ? 0.845 -11.793 -0.758 1.00 85.62 166 VAL A C 1
ATOM 1304 O O . VAL A 1 166 ? 0.049 -12.093 0.131 1.00 85.62 166 VAL A O 1
ATOM 1307 N N . ILE A 1 167 ? 1.523 -10.641 -0.747 1.00 85.81 167 ILE A N 1
ATOM 1308 C CA . ILE A 1 167 ? 1.370 -9.626 0.307 1.00 85.81 167 ILE A CA 1
ATOM 1309 C C . ILE A 1 167 ? -0.093 -9.165 0.385 1.00 85.81 167 ILE A C 1
ATOM 1311 O O . ILE A 1 167 ? -0.673 -9.147 1.471 1.00 85.81 167 ILE A O 1
ATOM 1315 N N . PHE A 1 168 ? -0.717 -8.856 -0.754 1.00 85.50 168 PHE A N 1
ATOM 1316 C CA . PHE A 1 168 ? -2.125 -8.468 -0.814 1.00 85.50 168 PHE A CA 1
ATOM 1317 C C . PHE A 1 168 ? -3.055 -9.547 -0.245 1.00 85.50 168 PHE A C 1
ATOM 1319 O O . PHE A 1 168 ? -3.937 -9.228 0.547 1.00 85.50 168 PHE A O 1
ATOM 1326 N N . VAL A 1 169 ? -2.851 -10.821 -0.586 1.00 85.75 169 VAL A N 1
ATOM 1327 C CA . VAL A 1 169 ? -3.664 -11.927 -0.057 1.00 85.75 169 VAL A CA 1
ATOM 1328 C C . VAL A 1 169 ? -3.499 -12.045 1.459 1.00 85.75 169 VAL A C 1
ATOM 1330 O O . VAL A 1 169 ? -4.495 -12.179 2.170 1.00 85.75 169 VAL A O 1
ATOM 1333 N N . ILE A 1 170 ? -2.276 -11.939 1.983 1.00 87.62 170 ILE A N 1
ATOM 1334 C CA . ILE A 1 170 ? -2.012 -12.009 3.429 1.00 87.62 170 ILE A CA 1
ATOM 1335 C C . ILE A 1 170 ? -2.723 -10.867 4.171 1.00 87.62 170 ILE A C 1
ATOM 1337 O O . ILE A 1 170 ? -3.472 -11.113 5.117 1.00 87.62 170 ILE A O 1
ATOM 1341 N N . PHE A 1 171 ? -2.541 -9.619 3.736 1.00 84.25 171 PHE A N 1
ATOM 1342 C CA . PHE A 1 171 ? -3.153 -8.471 4.413 1.00 84.25 171 PHE A CA 1
ATOM 1343 C C . PHE A 1 171 ? -4.664 -8.379 4.172 1.00 84.25 171 PHE A C 1
ATOM 1345 O O . PHE A 1 171 ? -5.416 -8.065 5.094 1.00 84.25 171 PHE A O 1
ATOM 1352 N N . GLY A 1 172 ? -5.134 -8.718 2.972 1.00 81.56 172 GLY A N 1
ATOM 1353 C CA . GLY A 1 172 ? -6.553 -8.766 2.633 1.00 81.56 172 GLY A CA 1
ATOM 1354 C C . GLY A 1 172 ? -7.302 -9.808 3.461 1.00 81.56 172 GLY A C 1
ATOM 1355 O O . GLY A 1 172 ? -8.335 -9.499 4.054 1.00 81.56 172 GLY A O 1
ATOM 1356 N N . THR A 1 173 ? -6.756 -11.022 3.589 1.00 82.44 173 THR A N 1
ATOM 1357 C CA . THR A 1 173 ? -7.345 -12.061 4.451 1.00 82.44 173 THR A CA 1
ATOM 1358 C C . THR A 1 173 ? -7.326 -11.657 5.923 1.00 82.44 173 THR A C 1
ATOM 1360 O O . THR A 1 173 ? -8.338 -11.834 6.601 1.00 82.44 173 THR A O 1
ATOM 1363 N N . LEU A 1 174 ? -6.245 -11.042 6.416 1.00 85.44 174 LEU A N 1
ATOM 1364 C CA . LEU A 1 174 ? -6.177 -10.513 7.781 1.00 85.44 174 LEU A CA 1
ATOM 1365 C C . LEU A 1 174 ? -7.295 -9.492 8.049 1.00 85.44 174 LEU A C 1
ATOM 1367 O O . LEU A 1 174 ? -8.021 -9.625 9.035 1.00 85.44 174 LEU A O 1
ATOM 1371 N N . ILE A 1 175 ? -7.477 -8.512 7.161 1.00 80.44 175 ILE A N 1
ATOM 1372 C CA . ILE A 1 175 ? -8.522 -7.483 7.288 1.00 80.44 175 ILE A CA 1
ATOM 1373 C C . ILE A 1 175 ? -9.920 -8.115 7.252 1.00 80.44 175 ILE A C 1
ATOM 1375 O O . ILE A 1 175 ? -10.770 -7.775 8.081 1.00 80.44 175 ILE A O 1
ATOM 1379 N N . LEU A 1 176 ? -10.159 -9.079 6.355 1.00 81.06 176 LEU A N 1
ATOM 1380 C CA . LEU A 1 176 ? -11.432 -9.801 6.282 1.00 81.06 176 LEU A CA 1
ATOM 1381 C C . LEU A 1 176 ? -11.720 -10.577 7.572 1.00 81.06 176 LEU A C 1
ATOM 1383 O O . LEU A 1 176 ? -12.815 -10.459 8.125 1.00 81.06 176 LEU A O 1
ATOM 1387 N N . LEU A 1 177 ? -10.745 -11.327 8.095 1.00 83.19 177 LEU A N 1
ATOM 1388 C CA . LEU A 1 177 ? -10.884 -12.071 9.351 1.00 83.19 177 LEU A CA 1
ATOM 1389 C C . LEU A 1 177 ? -11.191 -11.139 10.527 1.00 83.19 177 LEU A C 1
ATOM 1391 O O . LEU A 1 177 ? -12.050 -11.449 11.355 1.00 83.19 177 LEU A O 1
ATOM 1395 N N . LEU A 1 178 ? -10.525 -9.987 10.596 1.00 80.56 178 LEU A N 1
ATOM 1396 C CA . LEU A 1 178 ? -10.790 -8.969 11.611 1.00 80.56 178 LEU A CA 1
ATOM 1397 C C . LEU A 1 178 ? -12.223 -8.422 11.491 1.00 80.56 178 LEU A C 1
ATOM 1399 O O . LEU A 1 178 ? -12.938 -8.367 12.498 1.00 80.56 178 LEU A O 1
ATOM 1403 N N . GLY A 1 179 ? -12.683 -8.144 10.267 1.00 74.81 179 GLY A N 1
ATOM 1404 C CA . GLY A 1 179 ? -14.067 -7.766 9.976 1.00 74.81 179 GLY A CA 1
ATOM 1405 C C . GLY A 1 179 ? -15.084 -8.822 10.431 1.00 74.81 179 GLY A C 1
ATOM 1406 O O . GLY A 1 179 ? -16.038 -8.499 11.146 1.00 74.81 179 GLY A O 1
ATOM 1407 N N . PHE A 1 180 ? -14.861 -10.100 10.106 1.00 76.94 180 PHE A N 1
ATOM 1408 C CA . PHE A 1 180 ? -15.730 -11.212 10.523 1.00 76.94 180 PHE A CA 1
ATOM 1409 C C . PHE A 1 180 ? -15.767 -11.401 12.045 1.00 76.94 180 PHE A C 1
ATOM 1411 O O . PHE A 1 180 ? -16.844 -11.574 12.623 1.00 76.94 180 PHE A O 1
ATOM 1418 N N . ARG A 1 181 ? -14.617 -11.313 12.730 1.00 74.81 181 ARG A N 1
ATOM 1419 C CA . ARG A 1 181 ? -14.546 -11.387 14.205 1.00 74.81 181 ARG A CA 1
ATOM 1420 C C . ARG A 1 181 ? -15.318 -10.260 14.886 1.00 74.81 181 ARG A C 1
ATOM 1422 O O . ARG A 1 181 ? -15.714 -10.404 16.045 1.00 74.81 181 ARG A O 1
ATOM 1429 N N . PHE A 1 182 ? -15.503 -9.133 14.210 1.00 66.88 182 PHE A N 1
ATOM 1430 C CA . PHE A 1 182 ? -16.308 -8.029 14.714 1.00 66.88 182 PHE A CA 1
ATOM 1431 C C . PHE A 1 182 ? -17.809 -8.251 14.476 1.00 66.88 182 PHE A C 1
ATOM 1433 O O . PHE A 1 182 ? -18.598 -8.155 15.418 1.00 66.88 182 PHE A O 1
ATOM 1440 N N . LEU A 1 183 ? -18.197 -8.660 13.261 1.00 68.25 183 LEU A N 1
ATOM 1441 C CA . LEU A 1 183 ? -19.568 -9.078 12.922 1.00 68.25 183 LEU A CA 1
ATOM 1442 C C . LEU A 1 183 ? -20.107 -10.140 13.896 1.00 68.25 183 LEU A C 1
ATOM 1444 O O . LEU A 1 183 ? -21.210 -10.003 14.431 1.00 68.25 183 LEU A O 1
ATOM 1448 N N . GLY A 1 184 ? -19.298 -11.162 14.190 1.00 62.56 184 GLY A N 1
ATOM 1449 C CA . GLY A 1 184 ? -19.665 -12.244 15.106 1.00 62.56 184 GLY A CA 1
ATOM 1450 C C . GLY A 1 184 ? -19.794 -11.814 16.572 1.00 62.56 184 GLY A C 1
ATOM 1451 O O . GLY A 1 184 ? -20.561 -12.419 17.318 1.00 62.56 184 GLY A O 1
ATOM 1452 N N . ARG A 1 185 ? -19.091 -10.754 16.999 1.00 65.06 185 ARG A N 1
ATOM 1453 C CA . ARG A 1 185 ? -19.245 -10.188 18.349 1.00 65.06 185 ARG A CA 1
ATOM 1454 C C . ARG A 1 185 ? -20.553 -9.420 18.485 1.00 65.06 185 ARG A C 1
ATOM 1456 O O . ARG A 1 185 ? -21.227 -9.596 19.490 1.00 65.06 185 ARG A O 1
ATOM 1463 N N . ARG A 1 186 ? -20.955 -8.650 17.469 1.00 60.81 186 ARG A N 1
ATOM 1464 C CA . ARG A 1 186 ? -22.208 -7.874 17.484 1.00 60.81 186 ARG A CA 1
ATOM 1465 C C . ARG A 1 186 ? -23.457 -8.765 17.443 1.00 60.81 186 ARG A C 1
ATOM 1467 O O . ARG A 1 186 ? -24.418 -8.470 18.140 1.00 60.81 186 ARG A O 1
ATOM 1474 N N . SER A 1 187 ? -23.423 -9.893 16.724 1.00 51.69 187 SER A N 1
ATOM 1475 C CA . SER A 1 187 ? -24.547 -10.849 16.657 1.00 51.69 187 SER A CA 1
ATOM 1476 C C . SER A 1 187 ? -24.932 -11.470 18.008 1.00 51.69 187 SER A C 1
ATOM 1478 O O . SER A 1 187 ? -26.058 -11.939 18.145 1.00 51.69 187 SER A O 1
ATOM 1480 N N . LYS A 1 188 ? -24.026 -11.494 18.993 1.00 53.66 188 LYS A N 1
ATOM 1481 C CA . LYS A 1 188 ? -24.297 -12.055 20.327 1.00 53.66 188 LYS A CA 1
ATOM 1482 C C . LYS A 1 188 ? -25.015 -11.088 21.274 1.00 53.66 188 LYS A C 1
ATOM 1484 O O . LYS A 1 188 ? -25.491 -11.537 22.301 1.00 53.66 188 LYS A O 1
ATOM 1489 N N . TRP A 1 189 ? -25.097 -9.800 20.932 1.00 52.41 189 TRP A N 1
ATOM 1490 C CA . TRP A 1 189 ? -25.792 -8.777 21.730 1.00 52.41 189 TRP A CA 1
ATOM 1491 C C . TRP A 1 189 ? -27.250 -8.557 21.303 1.00 52.41 189 TRP A C 1
ATOM 1493 O O . TRP A 1 189 ? -27.956 -7.776 21.928 1.00 52.41 189 TRP A O 1
ATOM 1503 N N . PHE A 1 190 ? -27.686 -9.216 20.225 1.00 51.53 190 PHE A N 1
ATOM 1504 C CA . PHE A 1 190 ? -29.049 -9.129 19.685 1.00 51.53 190 PHE A CA 1
ATOM 1505 C C . PHE A 1 190 ? -29.824 -10.456 19.800 1.00 51.53 190 PHE A C 1
ATOM 1507 O O . PHE A 1 190 ? -30.828 -10.646 19.118 1.00 51.53 190 PHE A O 1
ATOM 1514 N N . LYS A 1 191 ? -29.348 -11.376 20.643 1.00 46.62 191 LYS A N 1
ATOM 1515 C CA . LYS A 1 191 ? -30.101 -12.529 21.150 1.00 46.62 191 LYS A CA 1
ATOM 1516 C C . LYS A 1 191 ? -30.287 -12.347 22.644 1.00 46.62 191 LYS A C 1
ATOM 1518 O O . LYS A 1 191 ? -31.369 -12.735 23.122 1.00 46.62 191 LYS A O 1
#

Sequence (191 aa):
MSQNLSLPETKHENPHSPHKDWLDKFIEYKLRGSSIEIRNTLLVVVILITTATYQTSLSPPGGLWGDTGNSTLPQLADDGSPIIKHHYAGEAIMGTHRHQAPYAVFVITNSLGFYMSVYMIYMLTVDFPLMRELQISMIVLTVNHANCTFATVPSDYTMLRITCVVIFVIFGTLILLLGFRFLGRRSKWFK

Secondary structure (DSSP, 8-state):
-----------------HHHHHHHHHHHHHHHHHHHHHHHHHHHHHHHHHHHHHHHHHS-TT-B-SS-EEEEEEEE-TTSPEEEEEE-TTSBHHHHSTTHHHHHHHHHHHHHHHHHHHHHHHHHHTT-TTHHHHHHHHHHHHHHHHHHHHHHS-TT-HHHHHHHHHHHHHHHHHHHHHHHHHHHHHGGG--

InterPro domains:
  IPR026961 PGG domain [PF13962] (37-142)